Protein AF-C9SED1-F1 (afdb_monomer)

Organism: Verticillium alfalfae (strain VaMs.102 / ATCC MYA-4576 / FGSC 10136) (NCBI:txid526221)

Sequence (248 aa):
MTDHHIEDFPTRAVQKLTAMLTLPPQHGLVRPTAGWQASQSEAVANLPQSCRRPPIEDANPIKLLKRGLMRMSEKHSLPLVPDAAVLCQAHKELHPWRMRSLFLLLASECGIRSDRIRRHQGFDGIPPAQDVQDFVYRMTSIAGLWIAPADFEARFGFQPDVLRPLRSGCEACMLAVVGARAQLLVDLRANMLARSKRGHEPAFLRFVDAWIEWVRRRCERRLCRKASGLSDQLRADPAPKMGPPSPP

Secondary structure (DSSP, 8-state):
-----GGG--HHHHHHHHHHS---GGG-SSS--HHHHHHHHHHHHTS-GGGBPPPSSS--HHHHHHHHHHHHHTTS--TTSPPPPP--TTTTTB-HHHHHHHHHHHHHHHTTTTHHHHT---BTTBPPPHHHHHHHHHHHHGGGGTS-HHHHHHHHSS--SS----TT--HHHHHHHHHT-HHHHHHHHHHHHTT-BTTB--TTHHHHHHHHHHHHHHHHHHHHHHHHHHHHHHHHSPPP--PPPPP-

Solvent-accessible surface area (backbone atoms only — not comparable to full-atom values): 14220 Å² total; per-residue (Å²): 135,81,91,68,57,78,75,73,57,52,67,71,47,46,45,54,49,34,58,62,30,44,42,55,72,93,41,41,77,48,62,64,37,68,70,57,41,52,54,42,34,57,50,56,72,73,48,53,68,90,55,29,52,80,72,74,85,73,80,45,69,68,60,52,51,51,53,50,52,45,62,46,20,61,77,39,89,47,90,99,50,76,58,30,32,50,55,38,87,43,47,55,60,41,26,36,55,56,48,29,53,54,43,50,48,52,52,39,49,44,40,73,68,39,42,69,65,63,69,53,73,48,58,97,91,41,66,58,57,66,70,57,52,52,45,45,52,55,42,47,26,58,52,23,37,78,36,56,69,70,63,38,26,75,73,68,76,50,76,55,92,81,41,48,48,33,78,70,59,20,43,62,56,51,48,6,44,50,47,47,34,68,67,60,41,50,49,53,48,50,62,47,59,78,66,46,49,95,95,47,76,63,74,60,51,66,50,45,53,36,21,51,54,43,52,50,56,51,50,52,54,52,51,52,52,52,52,51,54,50,53,52,49,64,70,70,53,75,76,81,78,79,70,79,81,81,79,134

Nearest PDB structures (foldseek):
  5bs2-assembly1_A  TM=2.972E-01  e=1.456E+00  Chlamydomonas reinhardtii
  7zc2-assembly1_A  TM=1.318E-01  e=7.928E+00  Escherichia coli

Structure (mmCIF, N/CA/C/O backbone):
data_AF-C9SED1-F1
#
_entry.id   AF-C9SED1-F1
#
loop_
_atom_site.group_PDB
_atom_site.id
_atom_site.type_symbol
_atom_site.label_atom_id
_atom_site.label_alt_id
_atom_site.label_comp_id
_atom_site.label_asym_id
_atom_site.label_entity_id
_atom_site.label_seq_id
_atom_site.pdbx_PDB_ins_code
_atom_site.Cartn_x
_atom_site.Cartn_y
_atom_site.Cartn_z
_atom_site.occupancy
_atom_site.B_iso_or_equiv
_atom_site.auth_seq_id
_atom_site.auth_comp_id
_atom_site.auth_asym_id
_atom_site.auth_atom_id
_atom_site.pdbx_PDB_model_num
ATOM 1 N N . MET A 1 1 ? -23.947 14.811 -5.842 1.00 32.72 1 MET A N 1
ATOM 2 C CA . MET A 1 1 ? -22.755 13.940 -5.971 1.00 32.72 1 MET A CA 1
ATOM 3 C C . MET A 1 1 ? -21.886 14.216 -4.756 1.00 32.72 1 MET A C 1
ATOM 5 O O . MET A 1 1 ? -21.534 15.367 -4.569 1.00 32.72 1 MET A O 1
ATOM 9 N N . THR A 1 2 ? -21.699 13.263 -3.835 1.00 40.69 2 THR A N 1
ATOM 10 C CA . THR A 1 2 ? -21.014 13.557 -2.556 1.00 40.69 2 THR A CA 1
ATOM 11 C C . THR A 1 2 ? -19.528 13.230 -2.647 1.00 40.69 2 THR A C 1
ATOM 13 O O . THR A 1 2 ? -19.184 12.091 -2.958 1.00 40.69 2 THR A O 1
ATOM 16 N N . ASP A 1 3 ? -18.695 14.235 -2.359 1.00 44.69 3 ASP A N 1
ATOM 17 C CA . ASP A 1 3 ? -17.229 14.203 -2.311 1.00 44.69 3 ASP A CA 1
ATOM 18 C C . ASP A 1 3 ? -16.693 12.981 -1.564 1.00 44.69 3 ASP A C 1
ATOM 20 O O . ASP A 1 3 ? -16.746 12.854 -0.332 1.00 44.69 3 ASP A O 1
ATOM 24 N N . HIS A 1 4 ? -16.165 12.054 -2.349 1.00 57.72 4 HIS A N 1
ATOM 25 C CA . HIS A 1 4 ? -15.401 10.903 -1.890 1.00 57.72 4 HIS A CA 1
ATOM 26 C C . HIS A 1 4 ? -14.082 10.792 -2.619 1.00 57.72 4 HIS A C 1
ATOM 28 O O . HIS A 1 4 ? -13.509 9.700 -2.701 1.00 57.72 4 HIS A O 1
ATOM 34 N N . HIS A 1 5 ? -13.596 11.915 -3.137 1.00 70.06 5 HIS A N 1
ATOM 35 C CA . HIS A 1 5 ? -12.308 11.924 -3.771 1.00 70.06 5 HIS A CA 1
ATOM 36 C C . HIS A 1 5 ? -11.290 11.585 -2.696 1.00 70.06 5 HIS A C 1
ATOM 38 O O . HIS A 1 5 ? -11.231 12.155 -1.604 1.00 70.06 5 HIS A O 1
ATOM 44 N N . ILE A 1 6 ? -10.488 10.570 -2.996 1.00 78.00 6 ILE A N 1
ATOM 45 C CA . ILE A 1 6 ? -9.352 10.220 -2.155 1.00 78.00 6 ILE A CA 1
ATOM 46 C C . ILE A 1 6 ? -8.376 11.399 -2.027 1.00 78.00 6 ILE A C 1
ATOM 48 O O . ILE A 1 6 ? -7.547 11.444 -1.120 1.00 78.00 6 ILE A O 1
ATOM 52 N N . GLU A 1 7 ? -8.538 12.379 -2.914 1.00 79.25 7 GLU A N 1
ATOM 53 C CA . GLU A 1 7 ? -7.833 13.638 -2.936 1.00 79.25 7 GLU A CA 1
ATOM 54 C C . GLU A 1 7 ? -8.183 14.577 -1.780 1.00 79.25 7 GLU A C 1
ATOM 56 O O . GLU A 1 7 ? -7.321 15.347 -1.356 1.00 79.25 7 GLU A O 1
ATOM 61 N N . ASP A 1 8 ? -9.358 14.418 -1.175 1.00 81.81 8 ASP A N 1
ATOM 62 C CA . ASP A 1 8 ? -9.822 15.250 -0.059 1.00 81.81 8 ASP A CA 1
ATOM 63 C C . ASP A 1 8 ? -9.410 14.684 1.305 1.00 81.81 8 ASP A C 1
ATOM 65 O O . ASP A 1 8 ? -9.862 15.139 2.359 1.00 81.81 8 ASP A O 1
ATOM 69 N N . PHE A 1 9 ? -8.586 13.630 1.332 1.00 86.62 9 PHE A N 1
ATOM 70 C CA . PHE A 1 9 ? -8.085 13.092 2.591 1.00 86.62 9 PHE A CA 1
ATOM 71 C C . PHE A 1 9 ? -7.172 14.108 3.286 1.00 86.62 9 PHE A C 1
ATOM 73 O O . PHE A 1 9 ? -6.120 14.448 2.737 1.00 86.62 9 PHE A O 1
ATOM 80 N N . PRO A 1 10 ? -7.484 14.511 4.536 1.00 91.25 10 PRO A N 1
ATOM 81 C CA . PRO A 1 10 ? -6.583 15.355 5.307 1.00 91.25 10 PRO A CA 1
ATOM 82 C C . PRO A 1 10 ? -5.226 14.672 5.486 1.00 91.25 10 PRO A C 1
ATOM 84 O O . PRO A 1 10 ? -5.173 13.475 5.781 1.00 91.25 10 PRO A O 1
ATOM 87 N N . THR A 1 11 ? -4.128 15.425 5.416 1.00 92.50 11 THR A N 1
ATOM 88 C CA . THR A 1 11 ? -2.758 14.891 5.549 1.00 92.50 11 THR A CA 1
ATOM 89 C C . THR A 1 11 ? -2.580 14.026 6.799 1.00 92.50 11 THR A C 1
ATOM 91 O O . THR A 1 11 ? -2.032 12.926 6.737 1.00 92.50 11 THR A O 1
ATOM 94 N N . ARG A 1 12 ? -3.130 14.462 7.941 1.00 93.50 12 ARG A N 1
ATOM 95 C CA . ARG A 1 12 ? -3.098 13.695 9.200 1.00 93.50 12 ARG A CA 1
ATOM 96 C C . ARG A 1 12 ? -3.837 12.355 9.098 1.00 93.50 12 ARG A C 1
ATOM 98 O O . ARG A 1 12 ? -3.441 11.382 9.737 1.00 93.50 12 ARG A O 1
ATOM 105 N N . ALA A 1 13 ? -4.918 12.304 8.321 1.00 94.12 13 ALA A N 1
ATOM 106 C CA . ALA A 1 13 ? -5.676 11.083 8.079 1.00 94.12 13 ALA A CA 1
ATOM 107 C C . ALA A 1 13 ? -4.894 10.113 7.190 1.00 94.12 13 ALA A C 1
ATOM 109 O O . ALA A 1 13 ? -4.831 8.936 7.533 1.00 94.12 13 ALA A O 1
ATOM 110 N N . VAL A 1 14 ? -4.230 10.612 6.138 1.00 95.94 14 VAL A N 1
ATOM 111 C CA . VAL A 1 14 ? -3.311 9.817 5.304 1.00 95.94 14 VAL A CA 1
ATOM 112 C C . VAL A 1 14 ? -2.233 9.177 6.174 1.00 95.94 14 VAL A C 1
ATOM 114 O O . VAL A 1 14 ? -2.124 7.959 6.192 1.00 95.94 14 VAL A O 1
ATOM 117 N N . GLN A 1 15 ? -1.512 9.972 6.969 1.00 95.50 15 GLN A N 1
ATOM 118 C CA . GLN A 1 15 ? -0.420 9.490 7.826 1.00 95.50 15 GLN A CA 1
ATOM 119 C C . GLN A 1 15 ? -0.865 8.417 8.829 1.00 95.50 15 GLN A C 1
ATOM 121 O O . GLN A 1 15 ? -0.191 7.404 9.003 1.00 95.50 15 GLN A O 1
ATOM 126 N N . LYS A 1 16 ? -1.999 8.628 9.512 1.00 96.12 16 LYS A N 1
ATOM 127 C CA . LYS A 1 16 ? -2.526 7.646 10.473 1.00 96.12 16 LYS A CA 1
ATOM 128 C C . LYS A 1 16 ? -3.015 6.374 9.780 1.00 96.12 16 LYS A C 1
ATOM 130 O O . LYS A 1 16 ? -2.786 5.280 10.291 1.00 96.12 16 LYS A O 1
ATOM 135 N N . LEU A 1 17 ? -3.684 6.517 8.636 1.00 96.75 17 LEU A N 1
ATOM 136 C CA . LEU A 1 17 ? -4.193 5.390 7.865 1.00 96.75 17 LEU A CA 1
ATOM 137 C C . LEU A 1 17 ? -3.045 4.533 7.322 1.00 96.75 17 LEU A C 1
ATOM 139 O O . LEU A 1 17 ? -3.072 3.323 7.508 1.00 96.75 17 LEU A O 1
ATOM 143 N N . THR A 1 18 ? -2.025 5.135 6.709 1.00 96.50 18 THR A N 1
ATOM 144 C CA . THR A 1 18 ? -0.879 4.396 6.152 1.00 96.50 18 THR A CA 1
ATOM 145 C C . THR A 1 18 ? -0.039 3.739 7.241 1.00 96.50 18 THR A C 1
ATOM 147 O O . THR A 1 18 ? 0.368 2.592 7.081 1.00 96.50 18 THR A O 1
ATOM 150 N N . ALA A 1 19 ? 0.148 4.390 8.394 1.00 95.12 19 ALA A N 1
ATOM 151 C CA . ALA A 1 19 ? 0.802 3.764 9.543 1.00 95.12 19 ALA A CA 1
ATOM 152 C C . ALA A 1 19 ? 0.061 2.501 10.025 1.00 95.12 19 ALA A C 1
ATOM 154 O O . ALA A 1 19 ? 0.694 1.479 10.310 1.00 95.12 19 ALA A O 1
ATOM 155 N N . MET A 1 20 ? -1.276 2.562 10.087 1.00 96.44 20 MET A N 1
ATOM 156 C CA . MET A 1 20 ? -2.131 1.433 10.471 1.00 96.44 20 MET A CA 1
ATOM 157 C C . MET A 1 20 ? -2.112 0.323 9.414 1.00 96.44 20 MET A C 1
ATOM 159 O O . MET A 1 20 ? -1.947 -0.844 9.770 1.00 96.44 20 MET A O 1
ATOM 163 N N . LEU A 1 21 ? -2.198 0.683 8.128 1.00 96.81 21 LEU A N 1
ATOM 164 C CA . LEU A 1 21 ? -2.122 -0.226 6.983 1.00 96.81 21 LEU A CA 1
ATOM 165 C C . LEU A 1 21 ? -0.680 -0.698 6.748 1.00 96.81 21 LEU A C 1
ATOM 167 O O . LEU A 1 21 ? -0.082 -0.446 5.704 1.00 96.81 21 LEU A O 1
ATOM 171 N N . THR A 1 22 ? -0.118 -1.403 7.726 1.00 95.06 22 THR A N 1
ATOM 172 C CA . THR A 1 22 ? 1.146 -2.125 7.595 1.00 95.06 22 THR A CA 1
ATOM 173 C C . THR A 1 22 ? 1.007 -3.529 8.176 1.00 95.06 22 THR A C 1
ATOM 175 O O . THR A 1 22 ? 0.735 -3.716 9.364 1.00 95.06 22 THR A O 1
ATOM 178 N N . LEU A 1 23 ? 1.211 -4.538 7.327 1.00 93.94 23 LEU A N 1
ATOM 179 C CA . LEU A 1 23 ? 1.255 -5.953 7.691 1.00 93.94 23 LEU A CA 1
ATOM 180 C C . LEU A 1 23 ? 2.683 -6.490 7.509 1.00 93.94 23 LEU A C 1
ATOM 182 O O . LEU A 1 23 ? 3.048 -6.945 6.420 1.00 93.94 23 LEU A O 1
ATOM 186 N N . PRO A 1 24 ? 3.515 -6.437 8.562 1.00 89.81 24 PRO A N 1
ATOM 187 C CA . PRO A 1 24 ? 4.838 -7.040 8.528 1.00 89.81 24 PRO A CA 1
ATOM 188 C C . PRO A 1 24 ? 4.782 -8.551 8.216 1.00 89.81 24 PRO A C 1
ATOM 190 O O . PRO A 1 24 ? 3.887 -9.231 8.730 1.00 89.81 24 PRO A O 1
ATOM 193 N N . PRO A 1 25 ? 5.737 -9.108 7.442 1.00 86.56 25 PRO A N 1
ATOM 194 C CA . PRO A 1 25 ? 5.688 -10.503 6.990 1.00 86.56 25 PRO A CA 1
ATOM 195 C C . PRO A 1 25 ? 5.575 -11.550 8.103 1.00 86.56 25 PRO A C 1
ATOM 197 O O . PRO A 1 25 ? 4.944 -12.584 7.893 1.00 86.56 25 PRO A O 1
ATOM 200 N N . GLN A 1 26 ? 6.105 -11.272 9.302 1.00 87.94 26 GLN A N 1
ATOM 201 C CA . GLN A 1 26 ? 6.029 -12.194 10.442 1.00 87.94 26 GLN A CA 1
ATOM 202 C C . GLN A 1 26 ? 4.598 -12.478 10.926 1.00 87.94 26 GLN A C 1
ATOM 204 O O . GLN A 1 26 ? 4.381 -13.421 11.678 1.00 87.94 26 GLN A O 1
ATOM 209 N N . HIS A 1 27 ? 3.616 -11.671 10.513 1.00 89.94 27 HIS A N 1
ATOM 210 C CA . HIS A 1 27 ? 2.212 -11.877 10.861 1.00 89.94 27 HIS A CA 1
ATOM 211 C C . HIS A 1 27 ? 1.453 -12.735 9.841 1.00 89.94 27 HIS A C 1
ATOM 213 O O . HIS A 1 27 ? 0.246 -12.887 9.985 1.00 89.94 27 HIS A O 1
ATOM 219 N N . GLY A 1 28 ? 2.131 -13.315 8.846 1.00 87.19 28 GLY A N 1
ATOM 220 C CA . GLY A 1 28 ? 1.513 -14.166 7.831 1.00 87.19 28 GLY A CA 1
ATOM 221 C C . GLY A 1 28 ? 0.818 -13.362 6.730 1.00 87.19 28 GLY A C 1
ATOM 222 O O . GLY A 1 28 ? 0.046 -12.443 6.987 1.00 87.19 28 GLY A O 1
ATOM 223 N N . LEU A 1 29 ? 1.097 -13.716 5.473 1.00 84.19 29 LEU A N 1
ATOM 224 C CA . LEU A 1 29 ? 0.666 -12.936 4.306 1.00 84.19 29 LEU A CA 1
ATOM 225 C C . LEU A 1 29 ? -0.692 -13.359 3.751 1.00 84.19 29 LEU A C 1
ATOM 227 O O . LEU A 1 29 ? -1.490 -12.512 3.379 1.00 84.19 29 LEU A O 1
ATOM 231 N N . VAL A 1 30 ? -0.960 -14.665 3.716 1.00 87.31 30 VAL A N 1
ATOM 232 C CA . VAL A 1 30 ? -2.218 -15.229 3.193 1.00 87.31 30 VAL A CA 1
ATOM 233 C C . VAL A 1 30 ? -3.324 -15.202 4.249 1.00 87.31 30 VAL A C 1
ATOM 235 O O . VAL A 1 30 ? -4.504 -15.020 3.939 1.00 87.31 30 VAL A O 1
ATOM 238 N N . ARG A 1 31 ? -2.936 -15.394 5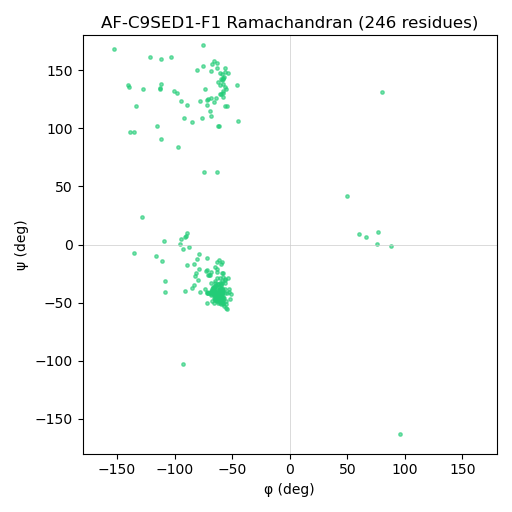.514 1.00 90.25 31 ARG A N 1
ATOM 239 C CA . ARG A 1 31 ? -3.817 -15.376 6.680 1.00 90.25 31 ARG A CA 1
ATOM 240 C C . ARG A 1 31 ? -3.114 -14.624 7.814 1.00 90.25 31 ARG A C 1
ATOM 242 O O . ARG A 1 31 ? -2.308 -15.237 8.512 1.00 90.25 31 ARG A O 1
ATOM 249 N N . PRO A 1 32 ? -3.404 -13.324 7.991 1.00 92.69 32 PRO A N 1
ATOM 250 C CA . PRO A 1 32 ? -2.827 -12.547 9.078 1.00 92.69 32 PRO A CA 1
ATOM 251 C C . PRO A 1 32 ? -3.133 -13.163 10.451 1.00 92.69 32 PRO A C 1
ATOM 253 O O . PRO A 1 32 ? -4.235 -13.685 10.652 1.00 92.69 32 PRO A O 1
ATOM 256 N N . THR A 1 33 ? -2.205 -13.094 11.409 1.00 94.38 33 THR A N 1
ATOM 257 C CA . THR A 1 33 ? -2.420 -13.659 12.753 1.00 94.38 33 THR A CA 1
ATOM 258 C C . THR A 1 33 ? -3.570 -12.975 13.493 1.00 94.38 33 THR A C 1
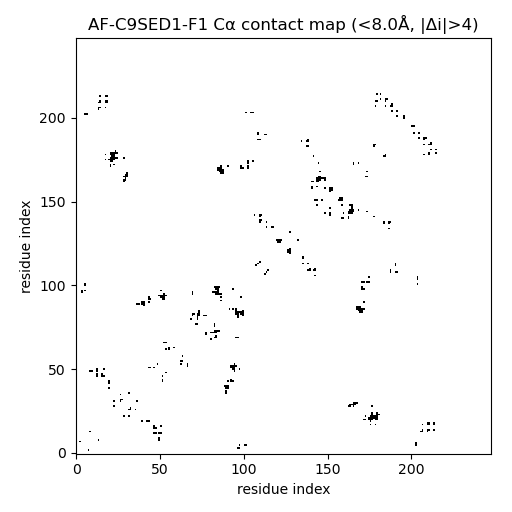ATOM 260 O O . THR A 1 33 ? -3.847 -11.791 13.292 1.00 94.38 33 THR A O 1
ATOM 263 N N . ALA A 1 34 ? -4.219 -13.709 14.402 1.00 93.19 34 ALA A N 1
ATOM 264 C CA . ALA A 1 34 ? -5.297 -13.168 15.231 1.00 93.19 34 ALA A CA 1
ATOM 265 C C . ALA A 1 34 ? -4.836 -11.955 16.061 1.00 93.19 34 ALA A C 1
ATOM 267 O O . ALA A 1 34 ? -5.537 -10.950 16.112 1.00 93.19 34 ALA A O 1
ATOM 268 N N . GLY A 1 35 ? -3.622 -12.006 16.627 1.00 94.50 35 GLY A N 1
ATOM 269 C CA . GLY A 1 35 ? -3.052 -10.887 17.384 1.00 94.50 35 GLY A CA 1
ATOM 270 C C . GLY A 1 35 ? -2.870 -9.621 16.541 1.00 94.50 35 GLY A C 1
ATOM 271 O O . GLY A 1 35 ? -3.216 -8.529 16.987 1.00 94.50 35 GLY A O 1
ATOM 272 N N . TRP A 1 36 ? -2.411 -9.753 15.289 1.00 95.19 36 TRP A N 1
ATOM 273 C CA . TRP A 1 36 ? -2.342 -8.601 14.387 1.00 95.19 36 TRP A CA 1
ATOM 274 C C . TRP A 1 36 ? -3.742 -8.064 14.066 1.00 95.19 36 TRP A C 1
ATOM 276 O O . TRP A 1 36 ? -3.971 -6.864 14.197 1.00 95.19 36 TRP A O 1
ATOM 286 N N . GLN A 1 37 ? -4.704 -8.931 13.734 1.00 94.19 37 GLN A N 1
ATOM 287 C CA . GLN A 1 37 ? -6.088 -8.525 13.449 1.00 94.19 37 GLN A CA 1
ATOM 288 C C . GLN A 1 37 ? -6.755 -7.798 14.632 1.00 94.19 37 GLN A C 1
ATOM 290 O O . GLN A 1 37 ? -7.464 -6.809 14.429 1.00 94.19 37 GLN A O 1
ATOM 295 N N . ALA A 1 38 ? -6.499 -8.236 15.867 1.00 94.69 38 ALA A N 1
ATOM 296 C CA . ALA A 1 38 ? -6.973 -7.555 17.070 1.00 94.69 38 ALA A CA 1
ATOM 297 C C . ALA A 1 38 ? -6.384 -6.138 17.173 1.00 94.69 38 ALA A C 1
ATOM 299 O O . ALA A 1 38 ? -7.138 -5.169 17.263 1.00 94.69 38 ALA A O 1
ATOM 300 N N . SER A 1 39 ? -5.059 -5.998 17.028 1.00 94.81 39 SER A N 1
ATOM 301 C CA . SER A 1 39 ? -4.404 -4.679 17.040 1.00 94.81 39 SER A CA 1
ATOM 302 C C . SER A 1 39 ? -4.892 -3.750 15.921 1.00 94.81 39 SER A C 1
ATOM 304 O O . SER A 1 39 ? -4.993 -2.541 16.109 1.00 94.81 39 SER A O 1
ATOM 306 N N . GLN A 1 40 ? -5.242 -4.302 14.755 1.00 95.56 40 GLN A N 1
ATOM 307 C CA . GLN A 1 40 ? -5.808 -3.537 13.645 1.00 95.56 40 GLN A CA 1
ATOM 308 C C . GLN A 1 40 ? -7.207 -3.021 13.980 1.00 95.56 40 GLN A C 1
ATOM 310 O O . GLN A 1 40 ? -7.501 -1.864 13.702 1.00 95.56 40 GLN A O 1
ATOM 315 N N . SER A 1 41 ? -8.040 -3.843 14.622 1.00 95.00 41 SER A N 1
ATOM 316 C CA . SER A 1 41 ? -9.389 -3.443 15.045 1.00 95.00 41 SER A CA 1
ATOM 317 C C . SER A 1 41 ? -9.336 -2.254 16.009 1.00 95.00 41 SER A C 1
ATOM 319 O O . SER A 1 41 ? -10.048 -1.264 15.833 1.00 95.00 41 SER A O 1
ATOM 321 N N . GLU A 1 42 ? -8.431 -2.315 16.988 1.00 95.06 42 GLU A N 1
ATOM 322 C CA . GLU A 1 42 ? -8.183 -1.226 17.936 1.00 95.06 42 GLU A CA 1
ATOM 323 C C . GLU A 1 42 ? -7.616 0.022 17.240 1.00 95.06 42 GLU A C 1
ATOM 325 O O . GLU A 1 42 ? -8.057 1.148 17.486 1.00 95.06 42 GLU A O 1
ATOM 330 N N . ALA A 1 43 ? -6.672 -0.155 16.314 1.00 95.19 43 ALA A N 1
ATOM 331 C CA . ALA A 1 43 ? -6.105 0.955 15.558 1.00 95.19 43 ALA A CA 1
ATOM 332 C C . ALA A 1 43 ? -7.163 1.660 14.694 1.00 95.19 43 ALA A C 1
ATOM 334 O O . ALA A 1 43 ? -7.179 2.891 14.645 1.00 95.19 43 ALA A O 1
ATOM 335 N N . VAL A 1 44 ? -8.075 0.908 14.062 1.00 96.00 44 VAL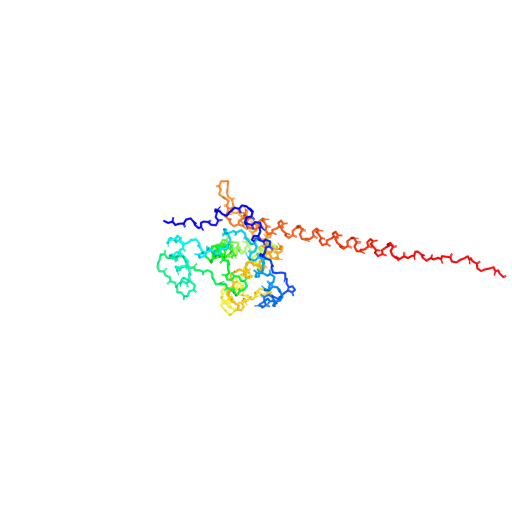 A N 1
ATOM 336 C CA . VAL A 1 44 ? -9.198 1.455 13.281 1.00 96.00 44 VAL A CA 1
ATOM 337 C C . VAL A 1 44 ? -10.109 2.308 14.159 1.00 96.00 44 VAL A C 1
ATOM 339 O O . VAL A 1 44 ? -10.498 3.399 13.737 1.00 96.00 44 VAL A O 1
ATOM 342 N N . ALA A 1 45 ? 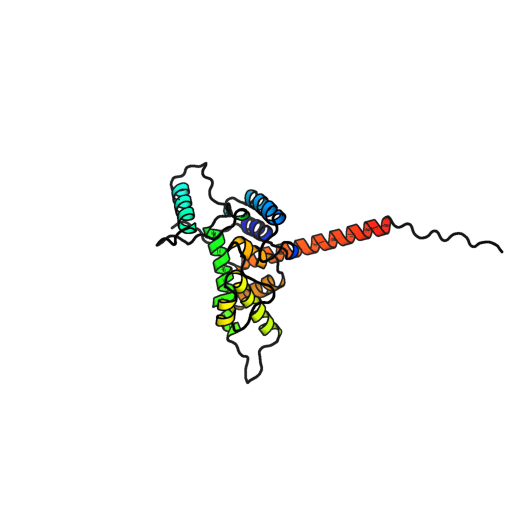-10.397 1.874 15.389 1.00 91.88 45 ALA A N 1
ATOM 343 C CA . ALA A 1 45 ? -11.197 2.653 16.333 1.00 91.88 45 ALA A CA 1
ATOM 344 C C . ALA A 1 45 ? -10.558 4.016 16.663 1.00 91.88 45 ALA A C 1
ATOM 346 O O . ALA A 1 45 ? -11.277 4.985 16.880 1.00 91.88 45 ALA A O 1
ATOM 347 N N . ASN A 1 46 ? -9.230 4.131 16.602 1.00 93.31 46 ASN A N 1
ATOM 348 C CA . ASN A 1 46 ? -8.480 5.356 16.903 1.00 93.31 46 ASN A CA 1
ATOM 349 C C . ASN A 1 46 ? -8.158 6.233 15.670 1.00 93.31 46 ASN A C 1
ATOM 351 O O . ASN A 1 46 ? -7.442 7.246 15.770 1.00 93.31 46 ASN A O 1
ATOM 355 N N . LEU A 1 47 ? -8.661 5.865 14.486 1.00 94.75 47 LEU A N 1
ATOM 356 C CA . LEU A 1 47 ? -8.474 6.653 13.268 1.00 94.75 47 LEU A CA 1
ATOM 357 C C . LEU A 1 47 ? -9.364 7.907 13.236 1.00 94.75 47 LEU A C 1
ATOM 359 O O . LEU A 1 47 ? -10.448 7.925 13.820 1.00 94.75 47 LEU A O 1
ATOM 363 N N . PRO A 1 48 ? -8.949 8.961 12.503 1.00 93.62 48 PRO A N 1
ATOM 364 C CA . PRO A 1 48 ? -9.811 10.107 12.234 1.00 93.62 48 PRO A CA 1
ATOM 365 C C . PRO A 1 48 ? -11.122 9.679 11.573 1.00 93.62 48 PRO A C 1
ATOM 367 O O . PRO A 1 48 ? -11.150 8.739 10.777 1.00 93.62 48 PRO A O 1
ATOM 370 N N . GLN A 1 49 ? -12.200 10.417 11.842 1.00 90.31 49 GLN A N 1
ATOM 371 C CA . GLN A 1 49 ? -13.534 10.086 11.336 1.00 90.31 49 GLN A CA 1
ATOM 372 C C . GLN A 1 49 ? -13.606 10.005 9.803 1.00 90.31 49 GLN A C 1
ATOM 374 O O . GLN A 1 49 ? -14.390 9.229 9.272 1.00 90.31 49 GLN A O 1
ATOM 379 N N . SER A 1 50 ? -12.751 10.739 9.088 1.00 89.50 50 SER A N 1
ATOM 380 C CA . SER A 1 50 ? -12.633 10.668 7.629 1.00 89.50 50 SER A CA 1
ATOM 381 C C . SER A 1 50 ? -12.177 9.292 7.112 1.00 89.50 50 SER A C 1
ATOM 383 O O . SER A 1 50 ? -12.482 8.932 5.978 1.00 89.50 50 SER A O 1
ATOM 385 N N . CYS A 1 51 ? -11.489 8.485 7.922 1.00 91.56 51 CYS A N 1
ATOM 386 C CA . CYS A 1 51 ? -11.095 7.118 7.563 1.00 91.56 51 CYS A CA 1
ATOM 387 C C . CYS A 1 51 ? -12.154 6.068 7.931 1.00 91.56 51 CYS A C 1
ATOM 389 O O . CYS A 1 51 ? -12.096 4.942 7.432 1.00 91.56 51 CYS A O 1
ATOM 391 N N . ARG A 1 52 ? -13.091 6.410 8.821 1.00 92.19 52 ARG A N 1
ATOM 392 C CA . ARG A 1 52 ? -14.052 5.479 9.425 1.00 92.19 52 ARG A CA 1
ATOM 393 C C . ARG A 1 52 ? -15.435 5.622 8.800 1.00 92.19 52 ARG A C 1
ATOM 395 O O . ARG A 1 52 ? -15.763 6.635 8.178 1.00 92.19 52 ARG A O 1
ATOM 402 N N . ARG A 1 53 ? -16.274 4.605 8.983 1.00 87.75 53 ARG A N 1
ATOM 403 C CA . ARG A 1 53 ? -17.695 4.691 8.622 1.00 87.75 53 ARG A CA 1
ATOM 404 C C . ARG A 1 53 ? -18.375 5.827 9.395 1.00 87.75 53 ARG A C 1
ATOM 406 O O . ARG A 1 53 ? -18.055 6.026 10.568 1.00 87.75 53 ARG A O 1
ATOM 413 N N . PRO A 1 54 ? -19.316 6.565 8.777 1.00 80.88 54 PRO A N 1
ATOM 414 C CA . PRO A 1 54 ? -20.100 7.572 9.486 1.00 80.88 54 PRO A CA 1
ATOM 415 C C . PRO A 1 54 ? -20.830 6.948 10.691 1.00 80.88 54 PRO A C 1
ATOM 417 O O . PRO A 1 54 ? -21.408 5.865 10.519 1.00 80.88 54 PRO A O 1
ATOM 420 N N . PRO A 1 55 ? -20.830 7.588 11.878 1.00 73.69 55 PRO A N 1
ATOM 421 C CA . PRO A 1 55 ? -21.569 7.096 13.039 1.00 73.69 55 PRO A CA 1
ATOM 422 C C . PRO A 1 55 ? -23.075 7.091 12.753 1.00 73.69 55 PRO A C 1
ATOM 424 O O . PRO A 1 55 ? -23.544 7.831 11.887 1.00 73.69 55 PRO A O 1
ATOM 427 N N . ILE A 1 56 ? -23.824 6.255 13.474 1.00 63.81 56 ILE A N 1
ATOM 428 C CA . ILE A 1 56 ? -25.296 6.215 13.389 1.00 63.81 56 ILE A CA 1
ATOM 429 C C . ILE A 1 56 ? -25.924 7.315 14.265 1.00 63.81 56 ILE A C 1
ATOM 431 O O . ILE A 1 56 ? -27.010 7.787 13.955 1.00 63.81 56 ILE A O 1
ATOM 435 N N . GLU A 1 57 ? -25.227 7.733 15.324 1.00 56.94 57 GLU A N 1
ATOM 436 C CA . GLU A 1 57 ? -25.793 8.479 16.457 1.00 56.94 57 GLU A CA 1
ATOM 437 C C . GLU A 1 57 ? -26.219 9.920 16.122 1.00 56.94 57 GLU A C 1
ATOM 439 O O . GLU A 1 57 ? -27.186 10.409 16.694 1.00 56.94 57 GLU A O 1
ATOM 444 N N . ASP A 1 58 ? -25.619 10.553 15.108 1.00 51.69 58 ASP A N 1
ATOM 445 C CA . ASP A 1 58 ? -26.085 11.843 14.584 1.00 51.69 58 ASP A CA 1
ATOM 446 C C . ASP A 1 58 ? -26.962 11.611 13.346 1.00 51.69 58 ASP A C 1
ATOM 448 O O . ASP A 1 58 ? -26.465 11.655 12.210 1.00 51.69 58 ASP A O 1
ATOM 452 N N . ALA A 1 59 ? -28.247 11.322 13.574 1.00 54.53 59 ALA A N 1
ATOM 453 C CA . ALA A 1 59 ? -29.264 10.918 12.596 1.00 54.53 59 ALA A CA 1
ATOM 454 C C . ALA A 1 59 ? -29.584 11.985 11.524 1.00 54.53 59 ALA A C 1
ATOM 456 O O . ALA A 1 59 ? -30.706 12.460 11.380 1.00 54.53 59 ALA A O 1
ATOM 457 N N . ASN A 1 60 ? -28.595 12.348 10.712 1.00 72.19 60 ASN A N 1
ATOM 458 C CA . ASN A 1 60 ? -28.816 13.053 9.462 1.00 72.19 60 ASN A CA 1
ATOM 459 C C . ASN A 1 60 ? -29.294 12.025 8.413 1.00 72.19 60 ASN A C 1
ATOM 461 O O . ASN A 1 60 ? -28.564 11.060 8.143 1.00 72.19 60 ASN A O 1
ATOM 465 N N . PRO A 1 61 ? -30.465 12.220 7.779 1.00 71.69 61 PRO A N 1
ATOM 466 C CA . PRO A 1 61 ? -31.029 11.276 6.810 1.00 71.69 61 PRO A CA 1
ATOM 467 C C . PRO A 1 61 ? -30.079 10.982 5.640 1.00 71.69 61 PRO A C 1
ATOM 469 O O . PRO A 1 61 ? -30.030 9.855 5.150 1.00 71.69 61 PRO A O 1
ATOM 472 N N . ILE A 1 62 ? -29.233 11.944 5.255 1.00 73.25 62 ILE A N 1
ATOM 473 C CA . ILE A 1 62 ? -28.208 11.760 4.220 1.00 73.25 62 ILE A CA 1
ATOM 474 C C . ILE A 1 62 ? -27.139 10.759 4.682 1.00 73.25 62 ILE A C 1
ATOM 476 O O . ILE A 1 62 ? -26.714 9.904 3.904 1.00 73.25 62 ILE A O 1
ATOM 480 N N . LYS A 1 63 ? -26.701 10.824 5.949 1.00 70.25 63 LYS A N 1
ATOM 481 C CA . LYS A 1 63 ? -25.705 9.887 6.505 1.00 70.25 63 LYS A CA 1
ATOM 482 C C . LYS A 1 63 ? -26.272 8.467 6.604 1.00 70.25 63 LYS A C 1
ATOM 484 O O . LYS A 1 63 ? -25.555 7.512 6.304 1.00 70.25 63 LYS A O 1
ATOM 489 N N . LEU A 1 64 ? -27.547 8.333 6.976 1.00 72.69 64 LEU A N 1
ATOM 490 C CA . LEU A 1 64 ? -28.242 7.044 7.058 1.00 72.69 64 LEU A CA 1
ATOM 491 C C . LEU A 1 64 ? -28.430 6.412 5.678 1.00 72.69 64 LEU A C 1
ATOM 493 O O . LEU A 1 64 ? -28.039 5.260 5.488 1.00 72.69 64 LEU A O 1
ATOM 497 N N . LEU A 1 65 ? -28.927 7.182 4.703 1.00 76.75 65 LEU A N 1
ATOM 498 C CA . LEU A 1 65 ? -29.059 6.739 3.313 1.00 76.75 65 LEU A CA 1
ATOM 499 C C . LEU A 1 65 ? -27.713 6.255 2.771 1.00 76.75 65 LEU A C 1
ATOM 501 O O . LEU A 1 65 ? -27.595 5.149 2.253 1.00 76.75 65 LEU A O 1
ATOM 505 N N . LYS A 1 66 ? -26.667 7.054 2.967 1.00 72.50 66 LYS A N 1
ATOM 506 C CA . LYS A 1 66 ? -25.305 6.744 2.534 1.00 72.50 66 LYS A CA 1
ATOM 507 C C . LYS A 1 66 ? -24.759 5.461 3.155 1.00 72.50 66 LYS A C 1
ATOM 509 O O . LYS A 1 66 ? -24.169 4.644 2.455 1.00 72.50 66 LYS A O 1
ATOM 514 N N . ARG A 1 67 ? -24.979 5.254 4.456 1.00 73.00 67 ARG A N 1
ATOM 515 C CA . ARG A 1 67 ? -24.597 4.015 5.148 1.00 73.00 67 ARG A CA 1
ATOM 516 C C . ARG A 1 67 ? -25.401 2.814 4.638 1.00 73.00 67 ARG A C 1
ATOM 518 O O . ARG A 1 67 ? -24.836 1.729 4.515 1.00 73.00 67 ARG A O 1
ATOM 525 N N . GLY A 1 68 ? -26.681 3.007 4.320 1.00 74.06 68 GLY A N 1
ATOM 526 C CA . GLY A 1 68 ? -27.525 2.006 3.665 1.00 74.06 68 GLY A CA 1
ATOM 527 C C . GLY A 1 68 ? -26.969 1.596 2.301 1.00 74.06 68 GLY A C 1
ATOM 528 O O . GLY A 1 68 ? -26.724 0.412 2.078 1.00 74.06 68 GLY A O 1
ATOM 529 N N . LEU A 1 69 ? -26.666 2.575 1.443 1.00 78.19 69 LEU A N 1
ATOM 530 C CA . LEU A 1 69 ? -26.068 2.349 0.123 1.00 78.19 69 LEU A CA 1
ATOM 531 C C . LEU A 1 69 ? -24.723 1.621 0.215 1.00 78.19 69 LEU A C 1
ATOM 533 O O . LEU A 1 69 ? -24.504 0.677 -0.534 1.00 78.19 69 LEU A O 1
ATOM 537 N N . MET A 1 70 ? -23.858 1.989 1.169 1.00 77.94 70 MET A N 1
ATOM 538 C CA . MET A 1 70 ? -22.594 1.277 1.411 1.00 77.94 70 MET A CA 1
ATOM 539 C C . MET A 1 70 ? -22.819 -0.196 1.762 1.00 77.94 70 MET A C 1
ATOM 541 O O . MET A 1 70 ? -22.208 -1.070 1.161 1.00 77.94 70 MET A O 1
ATOM 545 N N . ARG A 1 71 ? -23.715 -0.492 2.713 1.00 74.12 71 ARG A N 1
ATOM 546 C CA . ARG A 1 71 ? -24.013 -1.879 3.113 1.00 74.12 71 ARG A CA 1
ATOM 547 C C . ARG A 1 71 ? -24.600 -2.704 1.975 1.00 74.12 71 ARG A C 1
ATOM 549 O O . ARG A 1 71 ? -24.373 -3.909 1.918 1.00 74.12 71 ARG A O 1
ATOM 556 N N . MET A 1 72 ? -25.385 -2.078 1.102 1.00 69.38 72 MET A N 1
ATOM 557 C CA . MET A 1 72 ? -25.902 -2.760 -0.077 1.00 69.38 72 MET A CA 1
ATOM 558 C C . MET A 1 72 ? -24.804 -3.003 -1.108 1.00 69.38 72 MET A C 1
ATOM 560 O O . MET A 1 72 ? -24.729 -4.119 -1.620 1.00 69.38 72 MET A O 1
ATOM 564 N N . SER A 1 73 ? -23.923 -2.022 -1.342 1.00 75.06 73 SER A N 1
ATOM 565 C CA . SER A 1 73 ? -22.825 -2.162 -2.302 1.00 75.06 73 SER A CA 1
ATOM 566 C C . SER A 1 73 ? -21.694 -3.088 -1.847 1.00 75.06 73 SER A C 1
ATOM 568 O O . SER A 1 73 ? -20.873 -3.501 -2.658 1.00 75.06 73 SER A O 1
ATOM 570 N N . GLU A 1 74 ? -21.678 -3.488 -0.570 1.00 74.25 74 GLU A N 1
ATOM 571 C CA . GLU A 1 74 ? -20.846 -4.592 -0.058 1.00 74.25 74 GLU A CA 1
ATOM 572 C C . GLU A 1 74 ? -21.326 -5.970 -0.529 1.00 74.25 74 GLU A C 1
ATOM 574 O O . GLU A 1 74 ? -20.537 -6.911 -0.567 1.00 74.25 74 GLU A O 1
ATOM 579 N N . LYS A 1 75 ? -22.621 -6.109 -0.837 1.00 74.56 75 LYS A N 1
ATOM 580 C CA . LYS A 1 75 ? -23.245 -7.394 -1.189 1.00 74.56 75 LYS A CA 1
ATOM 581 C C . LYS A 1 75 ? -23.608 -7.498 -2.666 1.00 74.56 75 LYS A C 1
ATOM 583 O O . LYS A 1 75 ? -23.605 -8.597 -3.208 1.00 74.56 75 LYS A O 1
ATOM 588 N N . HIS A 1 76 ? -23.945 -6.378 -3.298 1.00 71.56 76 HIS A N 1
ATOM 589 C CA . HIS A 1 76 ? -24.445 -6.328 -4.668 1.00 71.56 76 HIS A CA 1
ATOM 590 C C . HIS A 1 76 ? -23.852 -5.120 -5.389 1.00 71.56 76 HIS A C 1
ATOM 592 O O . HIS A 1 76 ? -23.836 -4.030 -4.827 1.00 71.56 76 HIS A O 1
ATOM 598 N N . SER A 1 77 ? -23.428 -5.274 -6.644 1.00 71.81 77 SER A N 1
ATOM 599 C CA . SER A 1 77 ? -23.101 -4.102 -7.462 1.00 71.81 77 SER A CA 1
ATOM 600 C C . SER A 1 77 ? -24.400 -3.384 -7.832 1.00 71.81 77 SER A C 1
ATOM 602 O O . SER A 1 77 ? -25.339 -4.004 -8.335 1.00 71.81 77 SER A O 1
ATOM 604 N N . LEU A 1 78 ? -24.486 -2.092 -7.511 1.00 67.94 78 LEU A N 1
ATOM 605 C CA . LEU A 1 78 ? -25.683 -1.280 -7.712 1.00 67.94 78 LEU A CA 1
ATOM 606 C C . LEU A 1 78 ? -25.420 -0.221 -8.791 1.00 67.94 78 LEU A C 1
ATOM 608 O O . LEU A 1 78 ? -24.398 0.467 -8.723 1.00 67.94 78 LEU A O 1
ATOM 612 N N . PRO A 1 79 ? -26.343 -0.017 -9.749 1.00 66.81 79 PRO A N 1
ATOM 613 C CA . PRO A 1 79 ? -26.215 1.055 -10.728 1.00 66.81 79 PRO A CA 1
ATOM 614 C C . PRO A 1 79 ? -26.044 2.414 -10.039 1.00 66.81 79 PRO A C 1
ATOM 616 O O . PRO A 1 79 ? -26.787 2.740 -9.115 1.00 66.81 79 PRO A O 1
ATOM 619 N N . LEU A 1 80 ? -25.079 3.216 -10.506 1.00 69.69 80 LEU A N 1
ATOM 620 C CA . LEU A 1 80 ? -24.803 4.585 -10.032 1.00 69.69 80 LEU A CA 1
ATOM 621 C C . LEU A 1 80 ? -24.293 4.702 -8.578 1.00 69.69 80 LEU A C 1
ATOM 623 O O . LEU A 1 80 ? -24.113 5.818 -8.085 1.00 69.69 80 LEU A O 1
ATOM 627 N N . VAL A 1 81 ? -24.013 3.585 -7.898 1.00 67.25 81 VAL A N 1
ATOM 628 C CA . VAL A 1 81 ? -23.411 3.560 -6.555 1.00 67.25 81 VAL A CA 1
ATOM 629 C C . VAL A 1 81 ? -22.004 2.967 -6.652 1.00 67.25 81 VAL A C 1
ATOM 631 O O . VAL A 1 81 ? -21.836 1.925 -7.279 1.00 67.25 81 VAL A O 1
ATOM 634 N N . PRO A 1 82 ? -20.981 3.572 -6.022 1.00 71.56 82 PRO A N 1
ATOM 635 C CA . PRO A 1 82 ? -19.654 2.973 -5.988 1.00 71.56 82 PRO A CA 1
ATOM 636 C C . PRO A 1 82 ? -19.664 1.604 -5.297 1.00 71.56 82 PRO A C 1
ATOM 638 O O . PRO A 1 82 ? -20.249 1.441 -4.216 1.00 71.56 82 PRO A O 1
ATOM 641 N N . ASP A 1 83 ? -18.946 0.642 -5.874 1.00 81.12 83 ASP A N 1
ATOM 642 C CA . ASP A 1 83 ? -18.689 -0.631 -5.207 1.00 81.12 83 ASP A CA 1
ATOM 643 C C . ASP A 1 83 ? -17.987 -0.383 -3.863 1.00 81.12 83 ASP A C 1
ATOM 645 O O . ASP A 1 83 ? -17.096 0.466 -3.730 1.00 81.12 83 ASP A O 1
ATOM 649 N N . ALA A 1 84 ? -18.407 -1.110 -2.834 1.00 86.62 84 ALA A N 1
ATOM 650 C CA . ALA A 1 84 ? -17.741 -1.080 -1.543 1.00 86.62 84 ALA A CA 1
ATOM 651 C C . ALA A 1 84 ? -16.503 -1.976 -1.545 1.00 86.62 84 ALA A C 1
ATOM 653 O O . ALA A 1 84 ? -16.449 -2.998 -2.224 1.00 86.62 84 ALA A O 1
ATOM 654 N N . ALA A 1 85 ? -15.512 -1.604 -0.734 1.00 91.19 85 ALA A N 1
ATOM 655 C CA . ALA A 1 85 ? -14.392 -2.485 -0.454 1.00 91.19 85 ALA A CA 1
ATOM 656 C C . ALA A 1 85 ? -14.870 -3.755 0.246 1.00 91.19 85 ALA A C 1
ATOM 658 O O . ALA A 1 85 ? -15.661 -3.691 1.194 1.00 91.19 85 ALA A O 1
ATOM 659 N N . VAL A 1 86 ? -14.286 -4.888 -0.135 1.00 93.06 86 VAL A N 1
ATOM 660 C CA . VAL A 1 86 ? -14.338 -6.101 0.681 1.00 93.06 86 VAL A CA 1
ATOM 661 C C . VAL A 1 86 ? -13.440 -5.879 1.897 1.00 93.06 86 VAL A C 1
ATOM 663 O O . VAL A 1 86 ? -12.242 -5.622 1.761 1.00 93.06 86 VAL A O 1
ATOM 666 N N . LEU A 1 87 ? -14.015 -5.947 3.100 1.00 95.06 87 LEU A N 1
ATOM 667 C CA . LEU A 1 87 ? -13.315 -5.704 4.364 1.00 95.06 87 LEU A CA 1
ATOM 668 C C . LEU A 1 87 ? -13.533 -6.874 5.325 1.00 95.06 87 LEU A C 1
ATOM 670 O O . LEU A 1 87 ? -14.656 -7.333 5.519 1.00 95.06 87 LEU A O 1
ATOM 674 N N . CYS A 1 88 ? -12.457 -7.352 5.955 1.00 95.00 88 CYS A N 1
ATOM 675 C CA . CYS A 1 88 ? -12.556 -8.372 6.997 1.00 95.00 88 CYS A CA 1
ATOM 676 C C . CYS A 1 88 ? -13.072 -7.774 8.315 1.00 95.00 88 CYS A C 1
ATOM 678 O O . CYS A 1 88 ? -13.132 -6.556 8.484 1.00 95.00 88 CYS A O 1
ATOM 680 N N . GLN A 1 89 ? -13.363 -8.634 9.294 1.00 94.44 89 GLN A N 1
ATOM 681 C CA . GLN A 1 89 ? -13.865 -8.213 10.604 1.00 94.44 89 GLN A CA 1
ATOM 682 C C . GLN A 1 89 ? -12.996 -7.140 11.280 1.00 94.44 89 GLN A C 1
ATOM 684 O O . GLN A 1 89 ? -13.542 -6.220 11.884 1.00 94.44 89 GLN A O 1
ATOM 689 N N . ALA A 1 90 ? -11.668 -7.223 11.149 1.00 95.81 90 ALA A N 1
ATOM 690 C CA . ALA A 1 90 ? -10.750 -6.256 11.752 1.00 95.81 90 ALA A CA 1
ATOM 691 C C . ALA A 1 90 ? -10.795 -4.868 11.097 1.00 95.81 90 ALA A C 1
ATOM 693 O O . ALA A 1 90 ? -10.505 -3.857 11.731 1.00 95.81 90 ALA A O 1
ATOM 694 N N . HIS A 1 91 ? -11.177 -4.810 9.822 1.00 96.88 91 HIS A N 1
ATOM 695 C CA . HIS A 1 91 ? -11.214 -3.583 9.030 1.00 96.88 91 HIS A CA 1
ATOM 696 C C . HIS A 1 91 ? -12.632 -3.107 8.730 1.00 96.88 91 HIS A C 1
ATOM 698 O O . HIS A 1 91 ? -12.795 -2.092 8.059 1.00 96.88 91 HIS A O 1
ATOM 704 N N . LYS A 1 92 ? -13.662 -3.788 9.245 1.00 94.00 92 LYS A N 1
ATOM 705 C CA . LYS A 1 92 ? -15.069 -3.513 8.924 1.00 94.00 92 LYS A CA 1
ATOM 706 C C . LYS A 1 92 ? -15.516 -2.091 9.260 1.00 94.00 92 LYS A C 1
ATOM 708 O O . LYS A 1 92 ? -16.457 -1.615 8.654 1.00 94.00 92 LYS A O 1
ATOM 713 N N . GLU A 1 93 ? -14.874 -1.403 10.203 1.00 94.56 93 GLU A N 1
ATOM 714 C CA . GLU A 1 93 ? -15.236 -0.024 10.570 1.00 94.56 93 GLU A CA 1
ATOM 715 C C . GLU A 1 93 ? -14.528 1.039 9.709 1.00 94.56 93 GLU A C 1
ATOM 717 O O . GLU A 1 93 ? -14.810 2.236 9.832 1.00 94.56 93 GLU A O 1
ATOM 722 N N . LEU A 1 94 ? -13.649 0.629 8.786 1.00 95.12 94 LEU A N 1
ATOM 723 C CA . LEU A 1 94 ? -13.111 1.520 7.761 1.00 95.12 94 LEU A CA 1
ATOM 724 C C . LEU A 1 94 ? -14.201 1.929 6.771 1.00 95.12 94 LEU A C 1
ATOM 726 O O . LEU A 1 94 ? -15.137 1.181 6.477 1.00 95.12 94 LEU A O 1
ATOM 730 N N . HIS A 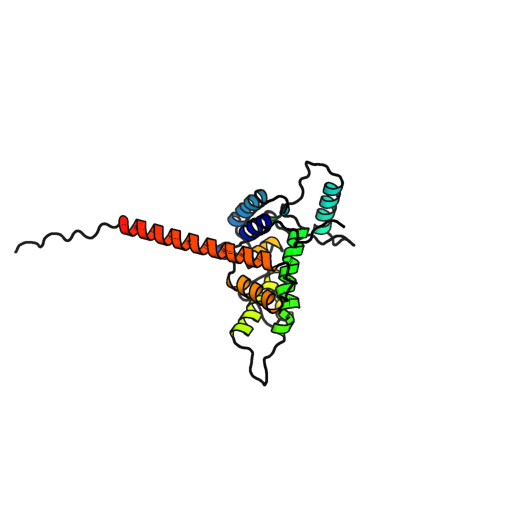1 95 ? -14.056 3.133 6.226 1.00 92.69 95 HIS A N 1
ATOM 731 C CA . HIS A 1 95 ? -14.961 3.651 5.212 1.00 92.69 95 HIS A CA 1
ATOM 732 C C . HIS A 1 95 ? -14.808 2.856 3.896 1.00 92.69 95 HIS A C 1
ATOM 734 O O . HIS A 1 95 ? -13.801 3.029 3.201 1.00 92.69 95 HIS A O 1
ATOM 740 N N . PRO A 1 96 ? -15.804 2.046 3.487 1.00 91.50 96 PRO A N 1
ATOM 741 C CA . PRO A 1 96 ? -15.625 1.048 2.433 1.00 91.50 96 PRO A CA 1
ATOM 742 C C . PRO A 1 96 ? -15.321 1.664 1.067 1.00 91.50 96 PRO A C 1
ATOM 744 O O . PRO A 1 96 ? -14.376 1.243 0.414 1.00 91.50 96 PRO A O 1
ATOM 747 N N . TRP A 1 97 ? -16.025 2.726 0.660 1.00 90.50 97 TRP A N 1
ATOM 748 C CA . TRP A 1 97 ? -15.738 3.378 -0.628 1.00 90.50 97 TRP A CA 1
ATOM 749 C C . TRP A 1 97 ? -14.347 4.019 -0.686 1.00 90.50 97 TRP A C 1
ATOM 751 O O . TRP A 1 97 ? -13.720 4.032 -1.733 1.00 90.50 97 TRP A O 1
ATOM 761 N N . ARG A 1 98 ? -13.820 4.514 0.443 1.00 91.44 98 ARG A N 1
ATOM 762 C CA . ARG A 1 98 ? -12.485 5.128 0.483 1.00 91.44 98 ARG A CA 1
ATOM 763 C C . ARG A 1 98 ? -11.397 4.060 0.382 1.00 91.44 98 ARG A C 1
ATOM 765 O O . ARG A 1 98 ? -10.398 4.282 -0.294 1.00 91.44 98 ARG A O 1
ATOM 772 N N . MET A 1 99 ? -11.601 2.906 1.022 1.00 94.38 99 MET A N 1
ATOM 773 C CA . MET A 1 99 ? -10.698 1.760 0.878 1.00 94.38 99 MET A CA 1
ATOM 774 C C . MET A 1 99 ? -10.724 1.214 -0.547 1.00 94.38 99 MET A C 1
ATOM 776 O O . MET A 1 99 ? -9.654 0.989 -1.104 1.00 94.38 99 MET A O 1
ATOM 780 N N . ARG A 1 100 ? -11.908 1.137 -1.167 1.00 93.44 100 ARG A N 1
ATOM 781 C CA . ARG A 1 100 ? -12.051 0.726 -2.566 1.00 93.44 100 ARG A CA 1
ATOM 782 C C . ARG A 1 100 ? -11.313 1.670 -3.496 1.00 93.44 100 ARG A C 1
ATOM 784 O O . ARG A 1 100 ? -10.523 1.216 -4.313 1.00 93.44 100 ARG A O 1
ATOM 791 N N . SER A 1 101 ? -11.489 2.981 -3.334 1.00 92.75 101 SER A N 1
ATOM 792 C CA . SER A 1 101 ? -10.753 3.972 -4.127 1.00 92.75 101 SER A CA 1
ATOM 793 C C . SER A 1 101 ? -9.237 3.831 -3.966 1.00 92.75 101 SER A C 1
ATOM 795 O O . SER A 1 101 ? -8.508 3.886 -4.954 1.00 92.75 101 SER A O 1
ATOM 797 N N . LEU A 1 102 ? -8.749 3.612 -2.739 1.00 95.25 102 LEU A N 1
ATOM 798 C CA . LEU A 1 102 ? -7.318 3.432 -2.475 1.00 95.25 102 LEU A CA 1
ATOM 799 C C . LEU A 1 102 ? -6.778 2.144 -3.112 1.00 95.25 102 LEU A C 1
ATOM 801 O O . LEU A 1 102 ? -5.706 2.147 -3.715 1.00 95.25 102 LEU A O 1
ATOM 805 N N . PHE A 1 103 ? -7.538 1.056 -3.013 1.00 96.19 103 PHE A N 1
ATOM 806 C CA . PHE A 1 103 ? -7.216 -0.220 -3.637 1.00 96.19 103 PHE A CA 1
ATOM 807 C C . PHE A 1 103 ? -7.210 -0.132 -5.166 1.00 96.19 103 PHE A C 1
ATOM 809 O O . PHE A 1 103 ? -6.273 -0.606 -5.802 1.00 96.19 103 PHE A O 1
ATOM 816 N N . LEU A 1 104 ? -8.199 0.529 -5.769 1.00 94.25 104 LEU A N 1
ATOM 817 C CA . LEU A 1 104 ? -8.263 0.715 -7.220 1.00 94.25 104 LEU A CA 1
ATOM 818 C C . LEU A 1 104 ? -7.115 1.581 -7.744 1.00 94.25 104 LEU A C 1
ATOM 820 O O . LEU A 1 104 ? -6.616 1.331 -8.841 1.00 94.25 104 LEU A O 1
ATOM 824 N N . LEU A 1 105 ? -6.651 2.563 -6.965 1.00 94.38 105 LEU A N 1
ATOM 825 C CA . LEU A 1 105 ? -5.437 3.305 -7.301 1.00 94.38 105 LEU A CA 1
ATOM 826 C C . LEU A 1 105 ? -4.207 2.397 -7.329 1.00 94.38 105 LEU A C 1
ATOM 828 O O . LEU A 1 105 ? -3.466 2.441 -8.310 1.00 94.38 105 LEU A O 1
ATOM 832 N N . LEU A 1 106 ? -4.025 1.548 -6.313 1.00 96.31 106 LEU A N 1
ATOM 833 C CA . LEU A 1 106 ? -2.955 0.548 -6.295 1.00 96.31 106 LEU A CA 1
ATOM 834 C C . LEU A 1 106 ? -3.056 -0.401 -7.501 1.00 96.31 106 LEU A C 1
ATOM 836 O O . LEU A 1 106 ? -2.077 -0.580 -8.222 1.00 96.31 106 LEU A O 1
ATOM 840 N N . ALA A 1 107 ? -4.239 -0.970 -7.745 1.00 94.75 107 ALA A N 1
ATOM 841 C CA . ALA A 1 107 ? -4.478 -1.904 -8.842 1.00 94.75 107 ALA A CA 1
ATOM 842 C C . ALA A 1 107 ? -4.217 -1.261 -10.215 1.00 94.75 107 ALA A C 1
ATOM 844 O O . ALA A 1 107 ? -3.652 -1.889 -11.111 1.00 94.75 107 ALA A O 1
ATOM 845 N N . SER A 1 108 ? -4.589 0.012 -10.379 1.00 92.38 108 SER A N 1
ATOM 846 C CA . SER A 1 108 ? -4.310 0.774 -11.595 1.00 92.38 108 SER A CA 1
ATOM 847 C C . SER A 1 108 ? -2.814 1.036 -11.776 1.00 92.38 108 SER A C 1
ATOM 849 O O . SER A 1 108 ? -2.323 0.917 -12.901 1.00 92.38 108 SER A O 1
ATOM 851 N N . GLU A 1 109 ? -2.087 1.344 -10.694 1.00 92.50 109 GLU A N 1
ATOM 852 C CA . GLU A 1 109 ? -0.632 1.527 -10.724 1.00 92.50 109 GLU A CA 1
ATOM 853 C C . GLU A 1 109 ? 0.102 0.261 -11.172 1.00 92.50 109 GLU A C 1
ATOM 855 O O . GLU A 1 109 ? 0.895 0.343 -12.105 1.00 92.50 109 GLU A O 1
ATOM 860 N N . CYS A 1 110 ? -0.190 -0.904 -10.585 1.00 90.50 110 CYS A N 1
ATOM 861 C CA . CYS A 1 110 ? 0.494 -2.152 -10.949 1.00 90.50 110 CYS A CA 1
ATOM 862 C C . CYS A 1 110 ? -0.012 -2.802 -12.251 1.00 90.50 110 CYS A C 1
ATOM 864 O O . CYS A 1 110 ? 0.691 -3.614 -12.856 1.00 90.50 110 CYS A O 1
ATOM 866 N N . GLY A 1 111 ? -1.230 -2.464 -12.682 1.00 87.38 111 GLY A N 1
ATOM 867 C CA . GLY A 1 111 ? -1.839 -2.943 -13.921 1.00 87.38 111 GLY A CA 1
ATOM 868 C C . GLY A 1 111 ? -1.580 -2.000 -15.094 1.00 87.38 111 GLY A C 1
ATOM 869 O O . GLY A 1 111 ? -0.492 -1.981 -15.667 1.00 87.38 111 GLY A O 1
ATOM 870 N N . ILE A 1 112 ? -2.606 -1.216 -15.444 1.00 83.44 112 ILE A N 1
ATOM 871 C CA . ILE A 1 112 ? -2.666 -0.355 -16.641 1.00 83.44 112 ILE A CA 1
ATOM 872 C C . ILE A 1 112 ? -1.451 0.573 -16.742 1.00 83.44 112 ILE A C 1
ATOM 874 O O . ILE A 1 112 ? -0.908 0.795 -17.821 1.00 83.44 112 ILE A O 1
ATOM 878 N N . ARG A 1 113 ? -1.017 1.141 -15.618 1.00 84.50 113 ARG A N 1
ATOM 879 C CA . ARG A 1 113 ? -0.018 2.213 -15.611 1.00 84.50 113 ARG A CA 1
ATOM 880 C C . ARG A 1 113 ? 1.421 1.709 -15.731 1.00 84.50 113 ARG A C 1
ATOM 882 O O . ARG A 1 113 ? 2.257 2.444 -16.248 1.00 84.50 113 ARG A O 1
ATOM 889 N N . SER A 1 114 ? 1.694 0.467 -15.331 1.00 84.44 114 SER A N 1
ATOM 890 C CA . SER A 1 114 ? 2.983 -0.210 -15.556 1.00 84.44 114 SER A CA 1
ATOM 891 C C . SER A 1 114 ? 3.019 -1.050 -16.837 1.00 84.44 114 SER A C 1
ATOM 893 O O . SER A 1 114 ? 4.067 -1.581 -17.200 1.00 84.44 114 SER A O 1
ATOM 895 N N . ASP A 1 115 ? 1.900 -1.159 -17.554 1.00 84.12 115 ASP A N 1
ATOM 896 C CA . ASP A 1 115 ? 1.761 -2.007 -18.740 1.00 84.12 115 ASP A CA 1
ATOM 897 C C . ASP A 1 115 ? 2.717 -1.618 -19.880 1.00 84.12 115 ASP A C 1
ATOM 899 O O . ASP A 1 115 ? 3.311 -2.479 -20.522 1.00 84.12 115 ASP A O 1
ATOM 903 N N . ARG A 1 116 ? 2.970 -0.317 -20.078 1.00 83.31 116 ARG A N 1
ATOM 904 C CA . ARG A 1 116 ? 3.951 0.145 -21.075 1.00 83.31 116 ARG A CA 1
ATOM 905 C C . ARG A 1 116 ? 5.360 -0.389 -20.796 1.00 83.31 116 ARG A C 1
ATOM 907 O O . ARG A 1 116 ? 6.046 -0.780 -21.732 1.00 83.31 116 ARG A O 1
ATOM 914 N N . ILE A 1 117 ? 5.782 -0.389 -19.531 1.00 83.75 117 ILE A N 1
ATOM 915 C CA . ILE A 1 117 ? 7.119 -0.851 -19.127 1.00 83.75 117 ILE A CA 1
ATOM 916 C C . ILE A 1 117 ? 7.193 -2.374 -19.266 1.00 83.75 117 ILE A C 1
ATOM 918 O O . ILE A 1 117 ? 8.157 -2.897 -19.805 1.00 83.75 117 ILE A O 1
ATOM 922 N N . ARG A 1 118 ? 6.131 -3.080 -18.870 1.00 83.31 118 ARG A N 1
ATOM 923 C CA . ARG A 1 118 ? 5.998 -4.536 -19.026 1.00 83.31 118 ARG A CA 1
ATOM 924 C C . ARG A 1 118 ? 6.111 -4.997 -20.481 1.00 83.31 118 ARG A C 1
ATOM 926 O O . ARG A 1 118 ? 6.696 -6.039 -20.743 1.00 83.31 118 ARG A O 1
ATOM 933 N N . ARG A 1 119 ? 5.533 -4.245 -21.421 1.00 84.69 119 ARG A N 1
ATOM 934 C CA . ARG A 1 119 ? 5.578 -4.561 -22.859 1.00 84.69 119 ARG A CA 1
ATOM 935 C C . ARG A 1 119 ? 6.896 -4.171 -23.526 1.00 84.69 119 ARG A C 1
ATOM 937 O O . ARG A 1 119 ? 7.093 -4.495 -24.693 1.00 84.69 119 ARG A O 1
ATOM 944 N N . HIS A 1 120 ? 7.778 -3.456 -22.831 1.00 82.25 120 HIS A N 1
ATOM 945 C CA . HIS A 1 120 ? 9.074 -3.093 -23.378 1.00 82.25 120 HIS A CA 1
ATOM 946 C C . HIS A 1 120 ? 10.005 -4.310 -23.352 1.00 82.25 120 HIS A C 1
ATOM 948 O O . HIS A 1 120 ? 10.456 -4.736 -22.294 1.00 82.25 120 HIS A O 1
ATOM 954 N N . GLN A 1 121 ? 10.293 -4.859 -24.531 1.00 74.56 121 GLN A N 1
ATOM 955 C CA . GLN A 1 121 ? 11.147 -6.041 -24.699 1.00 74.56 121 GLN A CA 1
ATOM 956 C C . GLN A 1 121 ? 12.639 -5.698 -24.852 1.00 74.56 121 GLN A C 1
ATOM 958 O O . GLN A 1 121 ? 13.439 -6.574 -25.159 1.00 74.56 121 GLN A O 1
ATOM 963 N N . GLY A 1 122 ? 13.019 -4.437 -24.626 1.00 75.88 122 GLY A N 1
ATOM 964 C CA . GLY A 1 122 ? 14.359 -3.935 -24.910 1.00 75.88 122 GLY A CA 1
ATOM 965 C C . GLY A 1 122 ? 14.452 -3.253 -26.277 1.00 75.88 122 GLY A C 1
ATOM 966 O O . GLY A 1 122 ? 13.433 -2.849 -26.846 1.00 75.88 122 GLY A O 1
ATOM 967 N N . PHE A 1 123 ? 15.672 -3.071 -26.775 1.00 76.56 123 PHE A N 1
ATOM 968 C CA . PHE A 1 123 ? 15.961 -2.384 -28.039 1.00 76.56 123 PHE A CA 1
ATOM 969 C C . PHE A 1 123 ? 17.073 -3.130 -28.784 1.00 76.56 123 PHE A C 1
ATOM 971 O O . PHE A 1 123 ? 18.039 -3.552 -28.155 1.00 76.56 123 PHE A O 1
ATOM 978 N N . ASP A 1 124 ? 16.923 -3.328 -30.098 1.00 82.00 124 ASP A N 1
ATOM 979 C CA . ASP A 1 124 ? 17.908 -4.004 -30.963 1.00 82.00 124 ASP A CA 1
ATOM 980 C C . ASP A 1 124 ? 18.410 -5.365 -30.436 1.00 82.00 124 ASP A C 1
ATOM 982 O O . ASP A 1 124 ? 19.594 -5.686 -30.480 1.00 82.00 124 ASP A O 1
ATOM 986 N N . GLY A 1 125 ? 17.498 -6.185 -29.903 1.00 79.19 125 GLY A N 1
ATOM 987 C CA . GLY A 1 125 ? 17.825 -7.513 -29.365 1.00 79.19 125 GLY A CA 1
ATOM 988 C C . GLY A 1 125 ? 18.521 -7.497 -27.999 1.00 79.19 125 GLY A C 1
ATOM 989 O O . GLY A 1 125 ? 18.803 -8.561 -27.450 1.00 79.19 125 GLY A O 1
ATOM 990 N N . ILE A 1 126 ? 18.757 -6.317 -27.421 1.00 83.56 126 ILE A N 1
ATOM 991 C CA . ILE A 1 126 ? 19.297 -6.163 -26.070 1.00 83.56 126 ILE A CA 1
ATOM 992 C C . ILE A 1 126 ? 18.122 -6.136 -25.086 1.00 83.56 126 ILE A C 1
ATOM 994 O O . ILE A 1 126 ? 17.277 -5.241 -25.193 1.00 83.56 126 ILE A O 1
ATOM 998 N N . PRO A 1 127 ? 18.047 -7.073 -24.122 1.00 85.94 127 PRO A N 1
ATOM 999 C CA . PRO A 1 127 ? 16.978 -7.081 -23.133 1.00 85.94 127 PRO A CA 1
ATOM 1000 C C . PRO A 1 127 ? 17.058 -5.849 -22.214 1.00 85.94 127 PRO A C 1
ATOM 1002 O O . PRO A 1 127 ? 18.131 -5.261 -22.050 1.00 85.94 127 PRO A O 1
ATOM 1005 N N . PRO A 1 128 ? 15.948 -5.456 -21.563 1.00 88.56 128 PRO A N 1
ATOM 1006 C CA . PRO A 1 128 ? 15.972 -4.392 -20.564 1.00 88.56 128 PRO A CA 1
ATOM 1007 C C . PRO A 1 128 ? 16.981 -4.689 -19.449 1.00 88.56 128 PRO A C 1
ATOM 1009 O O . PRO A 1 128 ? 17.212 -5.850 -19.108 1.00 88.56 128 PRO A O 1
ATOM 1012 N N . ALA A 1 129 ? 17.535 -3.645 -18.830 1.00 90.00 129 ALA A N 1
ATOM 1013 C CA . ALA A 1 129 ? 18.413 -3.795 -17.670 1.00 90.00 129 ALA A CA 1
ATOM 1014 C C . ALA A 1 129 ? 17.749 -4.632 -16.558 1.00 90.00 129 ALA A C 1
ATOM 1016 O O . ALA A 1 129 ? 16.533 -4.549 -16.366 1.00 90.00 129 ALA A O 1
ATOM 1017 N N . GLN A 1 130 ? 18.544 -5.399 -15.802 1.00 91.75 130 GLN A N 1
ATOM 1018 C CA . GLN A 1 130 ? 18.030 -6.317 -14.776 1.00 91.75 130 GLN A CA 1
ATOM 1019 C C . GLN A 1 130 ? 17.111 -5.615 -13.766 1.00 91.75 130 GLN A C 1
ATOM 1021 O O . GLN A 1 130 ? 16.030 -6.113 -13.475 1.00 91.75 130 GLN A O 1
ATOM 1026 N N . ASP A 1 131 ? 17.466 -4.406 -13.325 1.00 90.62 131 ASP A N 1
ATOM 1027 C CA . ASP A 1 131 ? 16.639 -3.626 -12.396 1.00 90.62 131 ASP A CA 1
ATOM 1028 C C . ASP A 1 131 ? 15.237 -3.321 -12.948 1.00 90.62 131 ASP A C 1
ATOM 1030 O O . ASP A 1 131 ? 14.261 -3.284 -12.195 1.00 90.62 131 ASP A O 1
ATOM 1034 N N . VAL A 1 132 ? 15.115 -3.124 -14.268 1.00 90.31 132 VAL A N 1
ATOM 1035 C CA . VAL A 1 132 ? 13.828 -2.902 -14.944 1.00 90.31 132 VAL A CA 1
ATOM 1036 C C . VAL A 1 132 ? 13.026 -4.199 -14.987 1.00 90.31 132 VAL A C 1
ATOM 1038 O O . VAL A 1 132 ? 11.821 -4.176 -14.734 1.00 90.31 132 VAL A O 1
ATOM 1041 N N . GLN A 1 133 ? 13.680 -5.329 -15.262 1.00 91.81 133 GLN A N 1
ATOM 1042 C CA . GLN A 1 133 ? 13.032 -6.641 -15.241 1.00 91.81 133 GLN A CA 1
ATOM 1043 C C . GLN A 1 133 ? 12.523 -6.980 -13.834 1.00 91.81 133 GLN A C 1
ATOM 1045 O O . GLN A 1 133 ? 11.354 -7.335 -13.667 1.00 91.81 133 GLN A O 1
ATOM 1050 N N . ASP A 1 134 ? 13.349 -6.768 -12.809 1.00 93.06 134 ASP A N 1
ATOM 1051 C CA . ASP A 1 134 ? 12.975 -7.015 -11.419 1.00 93.06 134 ASP A CA 1
ATOM 1052 C C . ASP A 1 134 ? 11.853 -6.076 -10.960 1.00 93.06 134 ASP A C 1
ATOM 1054 O O . ASP A 1 134 ? 10.938 -6.492 -10.246 1.00 93.06 134 ASP A O 1
ATOM 1058 N N . PHE A 1 135 ? 11.886 -4.809 -11.386 1.00 93.38 135 PHE A N 1
ATOM 1059 C CA . PHE A 1 135 ? 10.794 -3.862 -11.168 1.00 93.38 135 PHE A CA 1
ATOM 1060 C C . PHE A 1 135 ? 9.484 -4.371 -11.783 1.00 93.38 135 PHE A C 1
ATOM 1062 O O . PHE A 1 135 ? 8.459 -4.399 -11.094 1.00 93.38 135 PHE A O 1
ATOM 1069 N N . VAL A 1 136 ? 9.503 -4.812 -13.049 1.00 92.88 136 VAL A N 1
ATOM 1070 C CA . VAL A 1 136 ? 8.316 -5.365 -13.722 1.00 92.88 136 VAL A CA 1
ATOM 1071 C C . VAL A 1 136 ? 7.810 -6.588 -12.965 1.00 92.88 136 VAL A C 1
ATOM 1073 O O . VAL A 1 136 ? 6.613 -6.656 -12.671 1.00 92.88 136 VAL A O 1
ATOM 1076 N N . TYR A 1 137 ? 8.690 -7.514 -12.582 1.00 94.19 137 TYR A N 1
ATOM 1077 C CA . TYR A 1 137 ? 8.329 -8.694 -11.797 1.00 94.19 137 TYR A CA 1
ATOM 1078 C C . TYR A 1 137 ? 7.654 -8.313 -10.471 1.00 94.19 137 TYR A C 1
ATOM 1080 O O . TYR A 1 137 ? 6.533 -8.756 -10.193 1.00 94.19 137 TYR A O 1
ATOM 1088 N N . ARG A 1 138 ? 8.278 -7.438 -9.671 1.00 95.19 138 ARG A N 1
ATOM 1089 C CA . ARG A 1 138 ? 7.765 -7.026 -8.354 1.00 95.19 138 ARG A CA 1
ATOM 1090 C C . ARG A 1 138 ? 6.440 -6.277 -8.451 1.00 95.19 138 ARG A C 1
ATOM 1092 O O . ARG A 1 138 ? 5.510 -6.613 -7.718 1.00 95.19 138 ARG A O 1
ATOM 1099 N N . MET A 1 139 ? 6.323 -5.319 -9.371 1.00 94.12 139 MET A N 1
ATOM 1100 C CA . MET A 1 139 ? 5.086 -4.562 -9.593 1.00 94.12 139 MET A CA 1
ATOM 1101 C C . MET A 1 139 ? 3.941 -5.474 -10.023 1.00 94.12 139 MET A C 1
ATOM 1103 O O . MET A 1 139 ? 2.835 -5.381 -9.497 1.00 94.12 139 MET A O 1
ATOM 1107 N N . THR A 1 140 ? 4.209 -6.407 -10.933 1.00 94.19 140 THR A N 1
ATOM 1108 C CA . THR A 1 140 ? 3.211 -7.377 -11.408 1.00 94.19 140 THR A CA 1
ATOM 1109 C C . THR A 1 140 ? 2.773 -8.328 -10.310 1.00 94.19 140 THR A C 1
ATOM 1111 O O . THR A 1 140 ? 1.582 -8.601 -10.167 1.00 94.19 140 THR A O 1
ATOM 1114 N N . SER A 1 141 ? 3.724 -8.777 -9.492 1.00 95.69 141 SER A N 1
ATOM 1115 C CA . SER A 1 141 ? 3.472 -9.689 -8.379 1.00 95.69 141 SER A CA 1
ATOM 1116 C C . SER A 1 141 ? 2.461 -9.132 -7.374 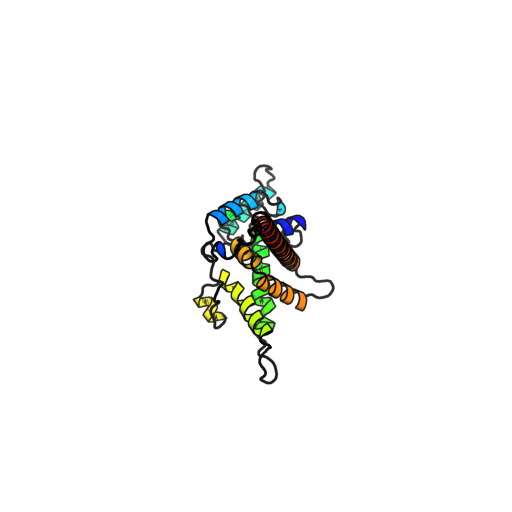1.00 95.69 141 SER A C 1
ATOM 1118 O O . SER A 1 141 ? 1.788 -9.913 -6.705 1.00 95.69 141 SER A O 1
ATOM 1120 N N . ILE A 1 142 ? 2.291 -7.804 -7.279 1.00 96.00 142 ILE A N 1
ATOM 1121 C CA . ILE A 1 142 ? 1.268 -7.180 -6.421 1.00 96.00 142 ILE A CA 1
ATOM 1122 C C . ILE A 1 142 ? -0.131 -7.707 -6.760 1.00 96.00 142 ILE A C 1
ATOM 1124 O O . ILE A 1 142 ? -0.913 -7.981 -5.849 1.00 96.00 142 ILE A O 1
ATOM 1128 N N . ALA A 1 143 ? -0.429 -7.928 -8.044 1.00 94.44 143 ALA A N 1
ATOM 1129 C CA . ALA A 1 143 ? -1.730 -8.435 -8.470 1.00 94.44 143 ALA A CA 1
ATOM 1130 C C . ALA A 1 143 ? -2.018 -9.865 -7.976 1.00 94.44 143 ALA A C 1
ATOM 1132 O O . ALA A 1 143 ? -3.181 -10.251 -7.854 1.00 94.44 143 ALA A O 1
ATOM 1133 N N . GLY A 1 144 ? -0.984 -10.619 -7.586 1.00 94.69 144 GLY A N 1
ATOM 1134 C CA . GLY A 1 144 ? -1.124 -11.926 -6.943 1.00 94.69 144 GLY A CA 1
ATOM 1135 C C . GLY A 1 144 ? -1.878 -11.872 -5.612 1.00 94.69 144 GLY A C 1
ATOM 1136 O O . GLY A 1 144 ? -2.323 -12.901 -5.123 1.00 94.69 144 GLY A O 1
ATOM 1137 N N . LEU A 1 145 ? -2.087 -10.687 -5.026 1.00 95.31 145 LEU A N 1
ATOM 1138 C CA . LEU A 1 145 ? -2.898 -10.523 -3.818 1.00 95.31 145 LEU A CA 1
ATOM 1139 C C . LEU A 1 145 ? -4.406 -10.699 -4.051 1.00 95.31 145 LEU A C 1
ATOM 1141 O O . LEU A 1 145 ? -5.115 -10.993 -3.085 1.00 95.31 145 LEU A O 1
ATOM 1145 N N . TRP A 1 146 ? -4.891 -10.538 -5.288 1.00 94.06 146 TRP A N 1
ATOM 1146 C CA . TRP A 1 146 ? -6.320 -10.614 -5.631 1.00 94.06 146 TRP A CA 1
ATOM 1147 C C . TRP A 1 146 ? -6.645 -11.429 -6.892 1.00 94.06 146 TRP A C 1
ATOM 1149 O O . TRP A 1 146 ? -7.821 -11.655 -7.163 1.00 94.06 146 TRP A O 1
ATOM 1159 N N . ILE A 1 147 ? -5.650 -11.881 -7.658 1.00 91.00 147 ILE A N 1
ATOM 1160 C CA . ILE A 1 147 ? -5.846 -12.771 -8.813 1.00 91.00 147 ILE A CA 1
ATOM 1161 C C . ILE A 1 147 ? -5.509 -14.206 -8.405 1.00 91.00 147 ILE A C 1
ATOM 1163 O O . ILE A 1 147 ? -4.464 -14.445 -7.800 1.00 91.00 147 ILE A O 1
ATOM 1167 N N . ALA A 1 148 ? -6.376 -15.166 -8.737 1.00 91.19 148 ALA A N 1
ATOM 1168 C CA . ALA A 1 148 ? -6.124 -16.579 -8.466 1.00 91.19 148 ALA A CA 1
ATOM 1169 C C . ALA A 1 148 ? -4.845 -17.068 -9.181 1.00 91.19 148 ALA A C 1
ATOM 1171 O O . ALA A 1 148 ? -4.560 -16.595 -10.279 1.00 91.19 148 ALA A O 1
ATOM 1172 N N . PRO A 1 149 ? -4.076 -18.023 -8.617 1.00 93.06 149 PRO A N 1
ATOM 1173 C CA . PRO A 1 149 ? -2.778 -18.407 -9.183 1.00 93.06 14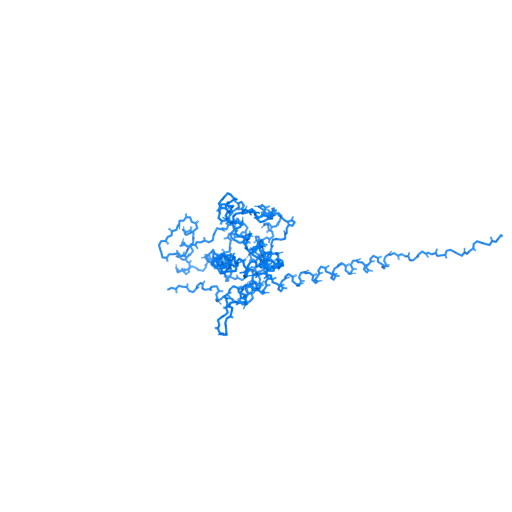9 PRO A CA 1
ATOM 1174 C C . PRO A 1 149 ? -2.842 -18.865 -10.647 1.00 93.06 149 PRO A C 1
ATOM 1176 O O . PRO A 1 149 ? -2.021 -18.427 -11.445 1.00 93.06 149 PRO A O 1
ATOM 1179 N N . ALA A 1 150 ? -3.852 -19.665 -11.009 1.00 93.44 150 ALA A N 1
ATOM 1180 C CA . ALA A 1 150 ? -4.046 -20.136 -12.382 1.00 93.44 150 ALA A CA 1
ATOM 1181 C C . ALA A 1 150 ? -4.328 -18.982 -13.363 1.00 93.44 150 ALA A C 1
ATOM 1183 O O . ALA A 1 150 ? -3.705 -18.900 -14.417 1.00 93.44 150 ALA A O 1
ATOM 1184 N N . ASP A 1 151 ? -5.207 -18.046 -12.990 1.00 92.69 151 ASP A N 1
ATOM 1185 C CA . ASP A 1 151 ? -5.523 -16.872 -13.815 1.00 92.69 151 ASP A CA 1
ATOM 1186 C C . ASP A 1 151 ? -4.337 -15.907 -13.919 1.00 92.69 151 ASP A C 1
ATOM 1188 O O . ASP A 1 151 ? -4.151 -15.235 -14.936 1.00 92.69 151 ASP A O 1
ATOM 1192 N N . PHE A 1 152 ? -3.538 -15.811 -12.853 1.00 93.31 152 PHE A N 1
ATOM 1193 C CA . PHE A 1 152 ? -2.337 -14.987 -12.831 1.00 93.31 152 PHE A CA 1
ATOM 1194 C C . PHE A 1 152 ? -1.304 -15.540 -13.813 1.00 93.31 152 PHE A C 1
ATOM 1196 O O . PHE A 1 152 ? -0.807 -14.795 -14.656 1.00 93.31 152 PHE A O 1
ATOM 1203 N N . GLU A 1 153 ? -1.019 -16.840 -13.738 1.00 94.69 153 GLU A N 1
ATOM 1204 C CA . GLU A 1 153 ? -0.074 -17.514 -14.626 1.00 94.69 153 GLU A CA 1
ATOM 1205 C C . GLU A 1 153 ? -0.532 -17.455 -16.083 1.00 94.69 153 GLU A C 1
ATOM 1207 O O . GLU A 1 153 ? 0.246 -17.060 -16.948 1.00 94.69 153 GLU A O 1
ATOM 1212 N N . ALA A 1 154 ? -1.814 -17.714 -16.352 1.00 94.06 154 ALA A N 1
ATOM 1213 C CA . ALA A 1 154 ? -2.379 -17.587 -17.693 1.00 94.06 154 ALA A CA 1
ATOM 1214 C C . ALA A 1 154 ? -2.245 -16.163 -18.265 1.00 94.06 154 ALA A C 1
ATOM 1216 O O . ALA A 1 154 ? -2.072 -15.989 -19.470 1.00 94.06 154 ALA A O 1
ATOM 1217 N N . ARG A 1 155 ? -2.318 -15.128 -17.414 1.00 89.94 155 ARG A N 1
ATOM 1218 C CA . ARG A 1 155 ? -2.221 -13.723 -17.836 1.00 89.94 155 ARG A CA 1
ATOM 1219 C C . ARG A 1 155 ? -0.783 -13.217 -17.967 1.00 89.94 155 ARG A C 1
ATOM 1221 O O . ARG A 1 155 ? -0.531 -12.377 -18.830 1.00 89.94 155 ARG A O 1
ATOM 1228 N N . PHE A 1 156 ? 0.125 -13.637 -17.090 1.00 90.12 156 PHE A N 1
ATOM 1229 C CA . PHE A 1 156 ? 1.465 -13.047 -16.976 1.00 90.12 156 PHE A CA 1
ATOM 1230 C C . PHE A 1 156 ? 2.609 -14.008 -17.317 1.00 90.12 156 PHE A C 1
ATOM 1232 O O . PHE A 1 156 ? 3.740 -13.549 -17.446 1.00 90.12 156 PHE A O 1
ATOM 1239 N N . GLY A 1 157 ? 2.336 -15.304 -17.484 1.00 91.69 157 GLY A N 1
ATOM 1240 C CA . GLY A 1 157 ? 3.324 -16.322 -17.854 1.00 91.69 157 GLY A CA 1
ATOM 1241 C C . GLY A 1 157 ? 4.254 -16.761 -16.719 1.00 91.69 157 GLY A C 1
ATOM 1242 O O . GLY A 1 157 ? 5.245 -17.432 -16.980 1.00 91.69 157 GLY A O 1
ATOM 1243 N N . PHE A 1 158 ? 3.974 -16.371 -15.472 1.00 93.19 158 PHE A N 1
ATOM 1244 C CA . PHE A 1 158 ? 4.737 -16.781 -14.289 1.00 93.19 158 PHE A CA 1
ATOM 1245 C C . PHE A 1 158 ? 3.857 -16.759 -13.033 1.00 93.19 158 PHE A C 1
ATOM 1247 O O . PHE A 1 158 ? 2.773 -16.177 -13.051 1.00 93.19 158 PHE A O 1
ATOM 1254 N N . GLN A 1 159 ? 4.342 -17.328 -11.925 1.00 91.12 159 GLN A N 1
ATOM 1255 C CA . GLN A 1 159 ? 3.712 -17.206 -10.607 1.00 91.12 159 GLN A CA 1
ATOM 1256 C C . GLN A 1 159 ? 4.580 -16.381 -9.643 1.00 91.12 159 GLN A C 1
ATOM 1258 O O . GLN A 1 159 ? 5.793 -16.568 -9.611 1.00 91.12 159 GLN A O 1
ATOM 1263 N N . PRO A 1 160 ? 3.989 -15.477 -8.840 1.00 90.25 160 PRO A N 1
ATOM 1264 C CA . PRO A 1 160 ? 4.734 -14.694 -7.864 1.00 90.25 160 PRO A CA 1
ATOM 1265 C C . PRO A 1 160 ? 5.147 -15.563 -6.669 1.00 90.25 160 PRO A C 1
ATOM 1267 O O . PRO A 1 160 ? 4.318 -16.250 -6.067 1.00 90.25 160 PRO A O 1
ATOM 1270 N N . ASP A 1 161 ? 6.409 -15.46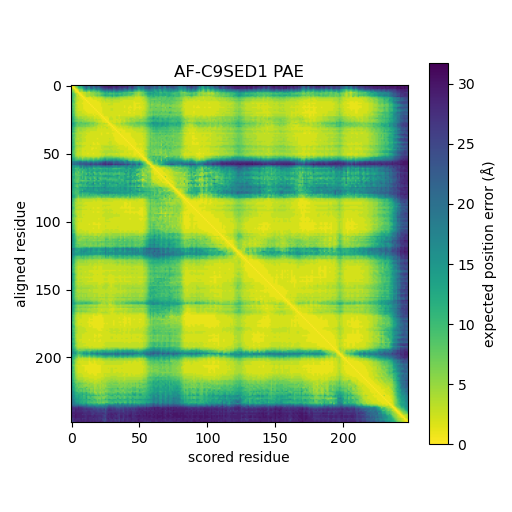4 -6.252 1.00 85.25 161 ASP A N 1
ATOM 1271 C CA . ASP A 1 161 ? 6.952 -16.327 -5.189 1.00 85.25 161 ASP A CA 1
ATOM 1272 C C . ASP A 1 161 ? 6.293 -16.072 -3.823 1.00 85.25 161 ASP A C 1
ATOM 1274 O O . ASP A 1 161 ? 5.966 -16.990 -3.061 1.00 85.25 161 ASP A O 1
ATOM 1278 N N . VAL A 1 162 ? 6.087 -14.788 -3.508 1.00 86.56 162 VAL A N 1
ATOM 1279 C CA . VAL A 1 162 ? 5.742 -14.321 -2.155 1.00 86.56 162 VAL A CA 1
ATOM 1280 C C . VAL A 1 162 ? 4.293 -13.851 -2.043 1.00 86.56 162 VAL A C 1
ATOM 1282 O O . VAL A 1 162 ? 3.641 -14.075 -1.020 1.00 86.56 162 VAL A O 1
ATOM 1285 N N . LEU A 1 163 ? 3.789 -13.137 -3.050 1.00 92.00 163 LEU A N 1
ATOM 1286 C CA . LEU A 1 163 ? 2.490 -12.469 -2.981 1.00 92.00 163 LEU A CA 1
ATOM 1287 C C . LEU A 1 163 ? 1.405 -13.393 -3.519 1.00 92.00 163 LEU A C 1
ATOM 1289 O O . LEU A 1 163 ? 1.329 -13.642 -4.713 1.00 92.00 163 LEU A O 1
ATOM 1293 N N . ARG A 1 164 ? 0.569 -13.898 -2.615 1.00 90.44 164 ARG A N 1
ATOM 1294 C CA . ARG A 1 164 ? -0.504 -14.846 -2.923 1.00 90.44 164 ARG A CA 1
ATOM 1295 C C . ARG A 1 164 ? -1.860 -14.287 -2.505 1.00 90.44 164 ARG A C 1
ATOM 1297 O O . ARG A 1 164 ? -1.890 -13.410 -1.632 1.00 90.44 164 ARG A O 1
ATOM 1304 N N . PRO A 1 165 ? -2.969 -14.830 -3.037 1.00 91.56 165 PRO A N 1
ATOM 1305 C CA . PRO A 1 165 ? -4.287 -14.308 -2.729 1.00 91.56 165 PRO A CA 1
ATOM 1306 C C . PRO A 1 165 ? -4.584 -14.333 -1.235 1.00 91.56 165 PRO A C 1
ATOM 1308 O O . PRO A 1 165 ? -4.409 -15.350 -0.555 1.00 91.56 165 PRO A O 1
ATOM 1311 N N . LEU A 1 166 ? -5.050 -13.199 -0.719 1.00 90.25 166 LEU A N 1
ATOM 1312 C CA . LEU A 1 166 ? -5.515 -13.097 0.659 1.00 90.25 166 LEU A CA 1
ATOM 1313 C C . LEU A 1 166 ? -6.840 -13.847 0.805 1.00 90.25 166 LEU A C 1
ATOM 1315 O O . LEU A 1 166 ? -7.813 -13.522 0.129 1.00 90.25 166 LEU A O 1
ATOM 1319 N N . ARG A 1 167 ? -6.919 -14.797 1.748 1.00 87.56 167 ARG A N 1
ATOM 1320 C CA . ARG A 1 167 ? -8.135 -15.618 1.941 1.00 87.56 167 ARG A CA 1
ATOM 1321 C C . ARG A 1 167 ? -9.386 -14.800 2.248 1.00 87.56 167 ARG A C 1
ATOM 1323 O O . ARG A 1 167 ? -10.484 -15.229 1.927 1.00 87.56 167 ARG A O 1
ATOM 1330 N N . SER A 1 168 ? -9.229 -13.658 2.911 1.00 89.06 168 SER A N 1
ATOM 1331 C CA . SER A 1 168 ? -10.353 -12.793 3.270 1.00 89.06 168 SER A CA 1
ATOM 1332 C C . SER A 1 168 ? -10.832 -11.900 2.127 1.00 89.06 168 SER A C 1
ATOM 1334 O O . SER A 1 168 ? -11.843 -11.229 2.301 1.00 89.06 168 SER A O 1
ATOM 1336 N N . GLY A 1 169 ? -10.075 -11.791 1.026 1.00 92.00 169 GLY A N 1
ATOM 1337 C CA . GLY A 1 169 ? -10.322 -10.790 -0.017 1.00 92.00 169 GLY A CA 1
ATOM 1338 C C . GLY A 1 169 ? -10.235 -9.339 0.475 1.00 92.00 169 GLY A C 1
ATOM 1339 O O . GLY A 1 169 ? -10.601 -8.428 -0.254 1.00 92.00 169 GLY A O 1
ATOM 1340 N N . CYS A 1 170 ? -9.770 -9.105 1.709 1.00 96.12 170 CYS A N 1
ATOM 1341 C CA . CYS A 1 170 ? -9.821 -7.789 2.333 1.00 96.12 170 CYS A CA 1
ATOM 1342 C C . CYS A 1 170 ? -8.855 -6.814 1.654 1.00 96.12 170 CYS A C 1
ATOM 1344 O O . CYS A 1 170 ? -7.636 -6.959 1.778 1.00 96.12 170 CYS A O 1
ATOM 1346 N N . GLU A 1 171 ? -9.393 -5.774 1.023 1.00 97.31 171 GLU A N 1
ATOM 1347 C CA . GLU A 1 171 ? -8.609 -4.759 0.314 1.00 97.31 171 GLU A CA 1
ATOM 1348 C C . GLU A 1 171 ? -7.702 -3.968 1.267 1.00 97.31 171 GLU A C 1
ATOM 1350 O O . GLU A 1 171 ? -6.562 -3.655 0.931 1.00 97.31 171 GLU A O 1
ATOM 1355 N N . ALA A 1 172 ? -8.147 -3.718 2.504 1.00 97.69 172 ALA A N 1
ATOM 1356 C CA . ALA A 1 172 ? -7.309 -3.096 3.529 1.00 97.69 172 ALA A CA 1
ATOM 1357 C C . ALA A 1 172 ? -6.130 -3.998 3.941 1.00 97.69 172 ALA A C 1
ATOM 1359 O O . ALA A 1 172 ? -5.016 -3.508 4.120 1.00 97.69 172 ALA A O 1
ATOM 1360 N N . CYS A 1 173 ? -6.321 -5.321 4.019 1.00 97.50 173 CYS A N 1
ATOM 1361 C CA . CYS A 1 173 ? -5.206 -6.248 4.230 1.00 97.50 173 CYS A CA 1
ATOM 1362 C C . CYS A 1 173 ? -4.238 -6.239 3.041 1.00 97.50 173 CYS A C 1
ATOM 1364 O O . CYS A 1 173 ? -3.030 -6.239 3.261 1.00 97.50 173 CYS A O 1
ATOM 1366 N N . MET A 1 174 ? -4.737 -6.198 1.801 1.00 97.50 174 MET A N 1
ATOM 1367 C CA . MET A 1 174 ? -3.891 -6.122 0.599 1.00 97.50 174 MET A CA 1
ATOM 1368 C C . MET A 1 174 ? -3.039 -4.848 0.610 1.00 97.50 174 MET A C 1
ATOM 1370 O O . MET A 1 174 ? -1.823 -4.905 0.425 1.00 97.50 174 MET A O 1
ATOM 1374 N N . LEU A 1 175 ? -3.655 -3.705 0.923 1.00 97.94 175 LEU A N 1
ATOM 1375 C CA . LEU A 1 175 ? -2.950 -2.437 1.103 1.00 97.94 175 LEU A CA 1
ATOM 1376 C C . LEU A 1 175 ? -1.918 -2.525 2.234 1.00 97.94 175 LEU A C 1
ATOM 1378 O O . LEU A 1 175 ? -0.802 -2.042 2.075 1.00 97.94 175 LEU A O 1
ATOM 1382 N N . ALA A 1 176 ? -2.242 -3.194 3.344 1.00 97.56 176 ALA A N 1
ATOM 1383 C CA . ALA A 1 176 ? -1.314 -3.382 4.455 1.00 97.56 176 ALA A CA 1
ATOM 1384 C C . ALA A 1 176 ? -0.111 -4.272 4.097 1.00 97.56 176 ALA A C 1
ATOM 1386 O O . ALA A 1 176 ? 1.005 -4.003 4.550 1.00 97.56 176 ALA A O 1
ATOM 1387 N N . VAL A 1 177 ? -0.308 -5.306 3.270 1.00 96.75 177 VAL A N 1
ATOM 1388 C CA . VAL A 1 177 ? 0.778 -6.129 2.710 1.00 96.75 177 VAL A CA 1
ATOM 1389 C C . VAL A 1 177 ? 1.741 -5.239 1.922 1.00 96.75 177 VAL A C 1
ATOM 1391 O O . VAL A 1 177 ? 2.951 -5.279 2.165 1.00 96.75 177 VAL A O 1
ATOM 1394 N N . VAL A 1 178 ? 1.226 -4.417 1.007 1.00 96.94 178 VAL A N 1
ATOM 1395 C CA . VAL A 1 178 ? 2.052 -3.510 0.193 1.00 96.94 178 VAL A CA 1
ATOM 1396 C C . VAL A 1 178 ? 2.739 -2.457 1.065 1.00 96.94 178 VAL A C 1
ATOM 1398 O O . VAL A 1 178 ? 3.956 -2.298 0.989 1.00 96.94 178 VAL A O 1
ATOM 1401 N N . GLY A 1 179 ? 1.994 -1.822 1.972 1.00 96.56 179 GLY A N 1
ATOM 1402 C CA . GLY A 1 179 ? 2.473 -0.780 2.885 1.00 96.56 179 GLY A CA 1
ATOM 1403 C C . GLY A 1 179 ? 3.597 -1.206 3.834 1.00 96.56 179 GLY A C 1
ATOM 1404 O O . GLY A 1 179 ? 4.288 -0.362 4.400 1.00 96.56 179 GLY A O 1
ATOM 1405 N N . ALA A 1 180 ? 3.818 -2.510 4.009 1.00 94.56 180 ALA A N 1
ATOM 1406 C CA . ALA A 1 180 ? 4.902 -3.049 4.828 1.00 94.56 180 ALA A CA 1
ATOM 1407 C C . ALA A 1 180 ? 6.176 -3.412 4.042 1.00 94.56 180 ALA A C 1
ATOM 1409 O O . ALA A 1 180 ? 7.134 -3.902 4.644 1.00 94.56 180 ALA A O 1
ATOM 1410 N N . ARG A 1 181 ? 6.208 -3.213 2.718 1.00 94.00 181 ARG A N 1
ATOM 1411 C CA . ARG A 1 181 ? 7.310 -3.649 1.846 1.00 94.00 181 ARG A CA 1
ATOM 1412 C C . ARG A 1 181 ? 8.015 -2.461 1.218 1.00 94.00 181 ARG A C 1
ATOM 1414 O O . ARG A 1 181 ? 7.548 -1.911 0.227 1.00 94.00 181 ARG A O 1
ATOM 1421 N N . ALA A 1 182 ? 9.179 -2.123 1.768 1.00 94.38 182 ALA A N 1
ATOM 1422 C CA . ALA A 1 182 ? 9.977 -0.982 1.326 1.00 94.38 182 ALA A CA 1
ATOM 1423 C C . ALA A 1 182 ? 10.236 -0.992 -0.190 1.00 94.38 182 ALA A C 1
ATOM 1425 O O . ALA A 1 182 ? 9.980 0.013 -0.843 1.00 94.38 182 ALA A O 1
ATOM 1426 N N . GLN A 1 183 ? 10.647 -2.132 -0.758 1.00 95.00 183 GLN A N 1
ATOM 1427 C CA . GLN A 1 183 ? 10.940 -2.206 -2.190 1.00 95.00 183 GLN A CA 1
ATOM 1428 C C . GLN A 1 183 ? 9.703 -1.955 -3.065 1.00 95.00 183 GLN A C 1
ATOM 1430 O O . GLN A 1 183 ? 9.789 -1.192 -4.017 1.00 95.00 183 GLN A O 1
ATOM 1435 N N . LEU A 1 184 ? 8.535 -2.510 -2.710 1.00 96.19 184 LEU A N 1
ATOM 1436 C CA . LEU A 1 184 ? 7.302 -2.251 -3.466 1.00 96.19 184 LEU A CA 1
ATOM 1437 C C . LEU A 1 184 ? 6.892 -0.779 -3.399 1.00 96.19 184 LEU A C 1
ATOM 1439 O O . LEU A 1 184 ? 6.388 -0.236 -4.374 1.00 96.19 184 LEU A O 1
ATOM 1443 N N . LEU A 1 185 ? 7.103 -0.125 -2.254 1.00 97.62 185 LEU A N 1
ATOM 1444 C CA . LEU A 1 185 ? 6.829 1.303 -2.107 1.00 97.62 185 LEU A CA 1
ATOM 1445 C C . LEU A 1 185 ? 7.773 2.152 -2.967 1.00 97.62 185 LEU A C 1
ATOM 1447 O O . LEU A 1 185 ? 7.324 3.124 -3.572 1.00 97.62 185 LEU A O 1
ATOM 1451 N N . VAL A 1 186 ? 9.053 1.775 -3.055 1.00 96.50 186 VAL A N 1
ATOM 1452 C CA . VAL A 1 186 ? 10.029 2.416 -3.951 1.00 96.50 186 VAL A CA 1
ATOM 1453 C C . VAL A 1 186 ? 9.613 2.242 -5.409 1.00 96.50 186 VAL A C 1
ATOM 1455 O O . VAL A 1 186 ? 9.546 3.234 -6.132 1.00 96.50 186 VAL A O 1
ATOM 1458 N N . ASP A 1 187 ? 9.266 1.020 -5.820 1.00 95.94 187 ASP A N 1
ATOM 1459 C CA . ASP A 1 187 ? 8.820 0.721 -7.183 1.00 95.94 187 ASP A CA 1
ATOM 1460 C C . ASP A 1 187 ? 7.548 1.525 -7.533 1.00 95.94 187 ASP A C 1
ATOM 1462 O O . ASP A 1 187 ? 7.504 2.225 -8.546 1.00 95.94 187 ASP A O 1
ATOM 1466 N N . LEU A 1 188 ? 6.534 1.524 -6.657 1.00 96.56 188 LEU A N 1
ATOM 1467 C CA . LEU A 1 188 ? 5.306 2.312 -6.835 1.00 96.56 188 LEU A CA 1
ATOM 1468 C C . LEU A 1 188 ? 5.602 3.807 -6.974 1.00 96.56 188 LEU A C 1
ATOM 1470 O O . LEU A 1 188 ? 5.059 4.473 -7.859 1.00 96.56 188 LEU A O 1
ATOM 1474 N N . ARG A 1 189 ? 6.473 4.340 -6.112 1.00 96.50 189 ARG A N 1
ATOM 1475 C CA . ARG A 1 189 ? 6.879 5.745 -6.156 1.00 96.50 189 ARG A CA 1
ATOM 1476 C C . ARG A 1 189 ? 7.589 6.075 -7.464 1.00 96.50 189 ARG A C 1
ATOM 1478 O O . ARG A 1 189 ? 7.233 7.063 -8.099 1.00 96.50 189 ARG A O 1
ATOM 1485 N N . ALA A 1 190 ? 8.539 5.247 -7.891 1.00 93.44 190 ALA A N 1
ATOM 1486 C CA . ALA A 1 190 ? 9.257 5.424 -9.151 1.00 93.44 190 ALA A CA 1
ATOM 1487 C C . ALA A 1 190 ? 8.302 5.400 -10.358 1.00 93.44 190 ALA A C 1
ATOM 1489 O O . ALA A 1 190 ? 8.366 6.290 -11.204 1.00 93.44 190 ALA A O 1
ATOM 1490 N N . ASN A 1 191 ? 7.358 4.452 -10.395 1.00 92.62 191 ASN A N 1
ATOM 1491 C CA . ASN A 1 191 ? 6.356 4.334 -11.461 1.00 92.62 191 ASN A CA 1
ATOM 1492 C C . ASN A 1 191 ? 5.455 5.573 -11.580 1.00 92.62 191 ASN A C 1
ATOM 1494 O O . ASN A 1 191 ? 5.074 5.977 -12.682 1.00 92.62 191 ASN A O 1
ATOM 1498 N N . MET A 1 192 ? 5.094 6.172 -10.443 1.00 93.62 192 MET A N 1
ATOM 1499 C CA . MET A 1 192 ? 4.320 7.411 -10.410 1.00 93.62 192 MET A CA 1
ATOM 1500 C C . MET A 1 192 ? 5.172 8.600 -10.849 1.00 93.62 192 MET A C 1
ATOM 1502 O O . MET A 1 192 ? 4.769 9.311 -11.765 1.00 93.62 192 MET A O 1
ATOM 1506 N N . LEU A 1 193 ? 6.368 8.774 -10.279 1.00 92.19 193 LEU A N 1
ATOM 1507 C CA . LEU A 1 193 ? 7.267 9.884 -10.613 1.00 92.19 193 LEU A CA 1
ATOM 1508 C C . LEU A 1 193 ? 7.673 9.901 -12.089 1.00 92.19 193 LEU A C 1
ATOM 1510 O O . LEU A 1 193 ? 7.713 10.972 -12.685 1.00 92.19 193 LEU A O 1
ATOM 1514 N N . ALA A 1 194 ? 7.899 8.735 -12.699 1.00 88.56 194 ALA A N 1
ATOM 1515 C CA . ALA A 1 194 ? 8.227 8.623 -14.121 1.00 88.56 194 ALA A CA 1
ATOM 1516 C C . ALA A 1 194 ? 7.105 9.126 -15.051 1.00 88.56 194 ALA A C 1
ATOM 1518 O O . ALA A 1 194 ? 7.353 9.431 -16.217 1.00 88.56 194 ALA A O 1
ATOM 1519 N N . ARG A 1 195 ? 5.861 9.197 -14.557 1.00 85.25 195 ARG A N 1
ATOM 1520 C CA . ARG A 1 195 ? 4.686 9.653 -15.319 1.00 85.25 195 ARG A CA 1
ATOM 1521 C C . ARG A 1 195 ? 4.135 10.990 -14.833 1.00 85.25 195 ARG A C 1
ATOM 1523 O O . ARG A 1 195 ? 3.326 11.589 -15.544 1.00 85.25 195 ARG A O 1
ATOM 1530 N N . SER A 1 196 ? 4.548 11.452 -13.654 1.00 83.06 196 SER A N 1
ATOM 1531 C CA . SER A 1 196 ? 4.181 12.759 -13.120 1.00 83.06 196 SER A CA 1
ATOM 1532 C C . SER A 1 196 ? 4.645 13.860 -14.072 1.00 83.06 196 SER A C 1
ATOM 1534 O O . SER A 1 196 ? 5.803 13.910 -14.483 1.00 83.06 196 SER A O 1
ATOM 1536 N N . LYS A 1 197 ? 3.729 14.764 -14.421 1.00 77.50 197 LYS A N 1
ATOM 1537 C CA . LYS A 1 197 ? 4.018 15.970 -15.207 1.00 77.50 197 LYS A CA 1
ATOM 1538 C C . LYS A 1 197 ? 3.848 17.194 -14.316 1.00 77.50 197 LYS A C 1
ATOM 1540 O O . LYS A 1 197 ? 3.151 17.144 -13.303 1.00 77.50 197 LYS A O 1
ATOM 1545 N N . ARG A 1 198 ? 4.457 18.318 -14.703 1.00 68.94 198 ARG A N 1
ATOM 1546 C CA . ARG A 1 198 ? 4.305 19.591 -13.986 1.00 68.9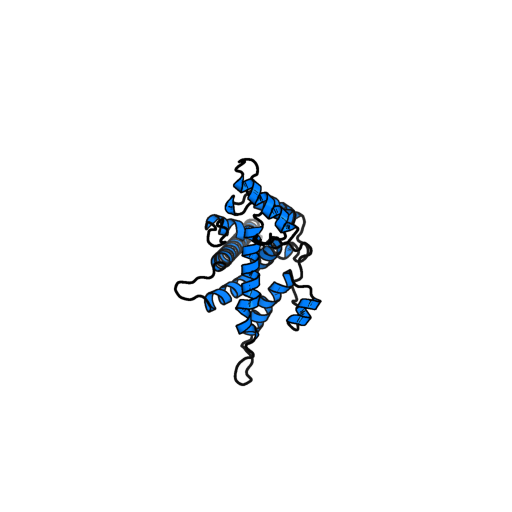4 198 ARG A CA 1
ATOM 1547 C C . ARG A 1 198 ? 2.812 19.932 -13.855 1.00 68.94 198 ARG A C 1
ATOM 1549 O O . ARG A 1 198 ? 2.132 20.062 -14.866 1.00 68.94 198 ARG A O 1
ATOM 1556 N N . GLY A 1 199 ? 2.314 20.036 -12.622 1.00 65.44 199 GLY A N 1
ATOM 1557 C CA . GLY A 1 199 ? 0.915 20.372 -12.323 1.00 65.44 199 GLY A CA 1
ATOM 1558 C C . GLY A 1 199 ? -0.070 19.197 -12.246 1.00 65.44 199 GLY A C 1
ATOM 1559 O O . GLY A 1 199 ? -1.236 19.434 -11.951 1.00 65.44 199 GLY A O 1
ATOM 1560 N N . HIS A 1 200 ? 0.360 17.948 -12.465 1.00 79.06 200 HIS A N 1
ATOM 1561 C CA . HIS A 1 200 ? -0.499 16.773 -12.283 1.00 79.06 200 HIS A CA 1
ATOM 1562 C C . HIS A 1 200 ? 0.239 15.665 -11.528 1.00 79.06 200 HIS A C 1
ATOM 1564 O O . HIS A 1 200 ? 0.998 14.884 -12.111 1.00 79.06 200 HIS A O 1
ATOM 1570 N N . GLU A 1 201 ? 0.011 15.617 -10.217 1.00 83.94 201 GLU A N 1
ATOM 1571 C CA . GLU A 1 201 ? 0.578 14.607 -9.331 1.00 83.94 201 GLU A CA 1
ATOM 1572 C C . GLU A 1 201 ? -0.439 13.481 -9.078 1.00 83.94 201 GLU A C 1
ATOM 1574 O O . GLU A 1 201 ? -1.589 13.766 -8.732 1.00 83.94 201 GLU A O 1
ATOM 1579 N N . PRO A 1 202 ? -0.057 12.197 -9.228 1.00 89.88 202 PRO A N 1
ATOM 1580 C CA . PRO A 1 202 ? -0.963 11.087 -8.963 1.00 89.88 202 PRO A CA 1
ATOM 1581 C C . PRO A 1 202 ? -1.487 11.118 -7.524 1.00 89.88 202 PRO A C 1
ATOM 1583 O O . PRO A 1 202 ? -0.711 11.094 -6.572 1.00 89.88 202 PRO A O 1
ATOM 1586 N N . ALA A 1 203 ? -2.810 11.070 -7.342 1.00 90.25 203 ALA A N 1
ATOM 1587 C CA . ALA A 1 203 ? -3.439 11.133 -6.018 1.00 90.25 203 ALA A CA 1
ATOM 1588 C C . ALA A 1 203 ? -2.913 10.085 -5.017 1.00 90.25 203 ALA A C 1
ATOM 1590 O O . ALA A 1 203 ? -2.910 10.332 -3.809 1.00 90.25 203 ALA A O 1
ATOM 1591 N N . PHE A 1 204 ? -2.462 8.929 -5.516 1.00 93.50 204 PHE A N 1
ATOM 1592 C CA . PHE A 1 204 ? -1.906 7.835 -4.719 1.00 93.50 204 PHE A CA 1
ATOM 1593 C C . PHE A 1 204 ? -0.502 8.123 -4.166 1.00 93.50 204 PHE A C 1
ATOM 1595 O O . PHE A 1 204 ? -0.129 7.547 -3.143 1.00 93.50 204 PHE A O 1
ATOM 1602 N N . LEU A 1 205 ? 0.254 9.036 -4.786 1.00 94.44 205 LEU A N 1
ATOM 1603 C CA . LEU A 1 205 ? 1.643 9.323 -4.423 1.00 94.44 205 LEU A CA 1
ATOM 1604 C C . LEU A 1 205 ? 1.762 9.770 -2.962 1.00 94.44 205 LEU A C 1
ATOM 1606 O O . LEU A 1 205 ? 2.575 9.221 -2.224 1.00 94.44 205 LEU A O 1
ATOM 1610 N N . ARG A 1 206 ? 0.832 10.609 -2.485 1.00 94.94 206 ARG A N 1
ATOM 1611 C CA . ARG A 1 206 ? 0.773 11.034 -1.073 1.00 94.94 206 ARG A CA 1
ATOM 1612 C C . ARG A 1 206 ? 0.688 9.866 -0.075 1.00 94.94 206 ARG A C 1
ATOM 1614 O O . ARG A 1 206 ? 1.172 9.976 1.049 1.00 94.94 206 ARG A O 1
ATOM 1621 N N . PHE A 1 207 ? 0.024 8.765 -0.446 1.00 97.19 207 PHE A N 1
ATOM 1622 C CA . PHE A 1 207 ? -0.129 7.592 0.421 1.00 97.19 207 PHE A CA 1
ATOM 1623 C C . PHE A 1 207 ? 1.156 6.770 0.424 1.00 97.19 207 PHE A C 1
ATOM 1625 O O . PHE A 1 207 ? 1.603 6.334 1.484 1.00 97.19 207 PHE A O 1
ATOM 1632 N N . VAL A 1 208 ? 1.780 6.615 -0.746 1.00 97.56 208 VAL A N 1
ATOM 1633 C CA . VAL A 1 208 ? 3.077 5.944 -0.887 1.00 97.56 208 VAL A CA 1
ATOM 1634 C C . VAL A 1 208 ? 4.171 6.695 -0.135 1.00 97.56 208 VAL A C 1
ATOM 1636 O O . VAL A 1 208 ? 4.886 6.074 0.650 1.00 97.56 208 VAL A O 1
ATOM 1639 N N . ASP A 1 209 ? 4.239 8.020 -0.254 1.00 97.38 209 ASP A N 1
ATOM 1640 C CA . ASP A 1 209 ? 5.192 8.839 0.502 1.00 97.38 209 ASP A CA 1
ATOM 1641 C C . ASP A 1 209 ? 4.965 8.730 2.016 1.00 97.38 209 ASP A C 1
ATOM 1643 O O . ASP A 1 209 ? 5.914 8.556 2.784 1.00 97.38 209 ASP A O 1
ATOM 1647 N N . ALA A 1 210 ? 3.706 8.741 2.467 1.00 97.38 210 ALA A N 1
ATOM 1648 C CA . ALA A 1 210 ? 3.390 8.557 3.881 1.00 97.38 210 ALA A CA 1
ATOM 1649 C C . ALA A 1 210 ? 3.761 7.153 4.401 1.00 97.38 210 ALA A C 1
ATOM 1651 O O . ALA A 1 210 ? 4.203 7.027 5.546 1.00 97.38 210 ALA A O 1
ATOM 1652 N N . TRP A 1 211 ? 3.609 6.099 3.590 1.00 97.88 211 TRP A N 1
ATOM 1653 C CA . TRP A 1 211 ? 4.094 4.757 3.934 1.00 97.88 211 TRP A CA 1
ATOM 1654 C C . TRP A 1 211 ? 5.619 4.701 4.022 1.00 97.88 211 TRP A C 1
ATOM 1656 O O . TRP A 1 211 ? 6.143 4.157 4.994 1.00 97.88 211 TRP A O 1
ATOM 1666 N N . ILE A 1 212 ? 6.333 5.274 3.049 1.00 97.56 212 ILE A N 1
ATOM 1667 C CA . ILE A 1 212 ? 7.804 5.316 3.038 1.00 97.56 212 ILE A CA 1
ATOM 1668 C C . ILE A 1 212 ? 8.318 6.016 4.295 1.00 97.56 212 ILE A C 1
ATOM 1670 O O . ILE A 1 212 ? 9.170 5.477 5.004 1.00 97.56 212 ILE A O 1
ATOM 1674 N N . GLU A 1 213 ? 7.743 7.169 4.625 1.00 96.38 213 GLU A N 1
ATOM 1675 C CA . GLU A 1 213 ? 8.103 7.928 5.820 1.00 96.38 213 GLU A CA 1
ATOM 1676 C C . GLU A 1 213 ? 7.834 7.138 7.111 1.00 96.38 213 GLU A C 1
ATOM 1678 O O . GLU A 1 213 ? 8.644 7.138 8.044 1.00 96.38 213 GLU A O 1
ATOM 1683 N N . TRP A 1 214 ? 6.720 6.405 7.174 1.00 94.81 214 TRP A N 1
ATOM 1684 C CA . TRP A 1 214 ? 6.419 5.529 8.306 1.00 94.81 214 TRP A CA 1
ATOM 1685 C C . TRP A 1 214 ? 7.430 4.384 8.451 1.00 94.81 214 TRP A C 1
ATOM 1687 O O . TRP A 1 214 ? 7.915 4.125 9.561 1.00 94.81 214 TRP A O 1
ATOM 1697 N N . VAL A 1 215 ? 7.766 3.711 7.346 1.00 92.25 215 VAL A N 1
ATOM 1698 C CA . VAL A 1 215 ? 8.754 2.624 7.317 1.00 92.25 215 VAL A CA 1
ATOM 1699 C C . VAL A 1 215 ? 10.122 3.144 7.755 1.00 92.25 215 VAL A C 1
ATOM 1701 O O . VAL A 1 215 ? 10.732 2.538 8.639 1.00 92.25 215 VAL A O 1
ATOM 1704 N N . ARG A 1 216 ? 10.555 4.302 7.243 1.00 91.38 216 ARG A N 1
ATOM 1705 C CA . ARG A 1 216 ? 11.805 4.970 7.639 1.00 91.38 216 ARG A CA 1
ATOM 1706 C C . ARG A 1 216 ? 11.867 5.192 9.152 1.00 91.38 216 ARG A C 1
ATOM 1708 O O . ARG A 1 216 ? 12.751 4.650 9.818 1.00 91.38 216 ARG A O 1
ATOM 1715 N N . ARG A 1 217 ? 10.861 5.863 9.728 1.00 90.94 217 ARG A N 1
ATOM 1716 C CA . ARG A 1 217 ? 10.777 6.109 11.184 1.00 90.94 217 ARG A CA 1
ATOM 1717 C C . ARG A 1 217 ? 10.740 4.820 12.004 1.00 90.94 217 ARG A C 1
ATOM 1719 O O . ARG A 1 217 ? 11.207 4.772 13.143 1.00 90.94 217 ARG A O 1
ATOM 1726 N N . ARG A 1 218 ? 10.104 3.759 11.499 1.00 87.75 218 ARG A N 1
ATOM 1727 C CA . ARG A 1 218 ? 10.070 2.452 12.177 1.00 87.75 218 ARG A CA 1
ATOM 1728 C C . ARG A 1 218 ? 11.453 1.796 12.189 1.00 87.75 218 ARG A C 1
ATOM 1730 O O . ARG A 1 218 ? 11.834 1.256 13.229 1.00 87.75 218 ARG A O 1
ATOM 1737 N N . CYS A 1 219 ? 12.186 1.852 11.080 1.00 85.50 219 CYS A N 1
ATOM 1738 C CA . CYS A 1 219 ? 13.552 1.340 10.983 1.00 85.50 219 CYS A CA 1
ATOM 1739 C C . CYS A 1 219 ? 14.502 2.089 11.923 1.00 85.50 219 CYS A C 1
ATOM 1741 O O . CYS A 1 219 ? 15.180 1.443 12.721 1.00 85.50 219 CYS A O 1
ATOM 1743 N N . GLU A 1 220 ? 14.469 3.422 11.918 1.00 86.62 220 GLU A N 1
ATOM 1744 C CA . GLU A 1 220 ? 15.273 4.270 12.813 1.00 86.62 220 GLU A CA 1
ATOM 1745 C C . GLU A 1 220 ? 15.037 3.925 14.285 1.00 86.62 220 GLU A C 1
ATOM 1747 O O . GLU A 1 220 ? 15.971 3.587 15.009 1.00 86.62 220 GLU A O 1
ATOM 1752 N N . ARG A 1 221 ? 13.770 3.871 14.719 1.00 87.31 221 ARG A N 1
ATOM 1753 C CA . ARG A 1 221 ? 13.424 3.481 16.098 1.00 87.31 221 ARG A CA 1
ATOM 1754 C C . ARG A 1 221 ? 13.931 2.088 16.465 1.00 87.31 221 ARG A C 1
ATOM 1756 O O . ARG A 1 221 ? 14.329 1.868 17.607 1.00 87.31 221 ARG A O 1
ATOM 1763 N N . ARG A 1 222 ? 13.902 1.132 15.531 1.00 85.31 222 ARG A N 1
ATOM 1764 C CA . ARG A 1 222 ? 14.414 -0.226 15.773 1.00 85.31 222 ARG A CA 1
ATOM 1765 C C . ARG A 1 222 ? 15.932 -0.224 15.947 1.00 85.31 222 ARG A C 1
ATOM 1767 O O . ARG A 1 222 ? 16.419 -0.943 16.814 1.00 85.31 222 ARG A O 1
ATOM 1774 N N . LEU A 1 223 ? 16.654 0.559 15.148 1.00 83.81 223 LEU A N 1
ATOM 1775 C CA . LEU A 1 223 ? 18.104 0.717 15.269 1.00 83.81 223 LEU A CA 1
ATOM 1776 C C . LEU A 1 223 ? 18.475 1.357 16.609 1.00 83.81 223 LEU A C 1
ATOM 1778 O O . LEU A 1 223 ? 19.284 0.782 17.330 1.00 83.81 223 LEU A O 1
ATOM 1782 N N . CYS A 1 224 ? 17.812 2.450 17.001 1.00 88.12 224 CYS A N 1
ATOM 1783 C CA . CYS A 1 224 ? 18.046 3.091 18.299 1.00 88.12 224 CYS A CA 1
ATOM 1784 C C . CYS A 1 224 ? 17.822 2.122 19.468 1.00 88.12 224 CYS A C 1
ATOM 1786 O O . CYS A 1 224 ? 18.676 2.017 20.337 1.00 88.12 224 CYS A O 1
ATOM 1788 N N . ARG A 1 225 ? 16.727 1.345 19.464 1.00 88.50 225 ARG A N 1
ATOM 1789 C CA . ARG A 1 225 ? 16.466 0.348 20.522 1.00 88.50 225 ARG A CA 1
ATOM 1790 C C . ARG A 1 225 ? 17.542 -0.732 20.602 1.00 88.50 225 ARG A C 1
ATOM 1792 O O . ARG A 1 225 ? 17.917 -1.125 21.699 1.00 88.50 225 ARG A O 1
ATOM 1799 N N . LYS A 1 226 ? 18.019 -1.226 19.454 1.00 87.12 226 LYS A N 1
ATOM 1800 C CA . LYS A 1 226 ? 19.116 -2.204 19.415 1.00 87.12 226 LYS A CA 1
ATOM 1801 C C . LYS A 1 226 ? 20.405 -1.611 19.976 1.00 87.12 226 LYS A C 1
ATOM 1803 O O . LYS A 1 226 ? 21.069 -2.277 20.758 1.00 87.12 226 LYS A O 1
ATOM 1808 N N . ALA A 1 227 ? 20.727 -0.373 19.600 1.00 85.12 227 ALA A N 1
ATOM 1809 C CA . ALA A 1 227 ? 21.897 0.331 20.108 1.00 85.12 227 ALA A CA 1
ATOM 1810 C C . ALA A 1 227 ? 21.813 0.554 21.627 1.00 85.12 227 ALA A C 1
ATOM 1812 O O . ALA A 1 227 ? 22.779 0.272 22.326 1.00 85.12 227 ALA A O 1
ATOM 1813 N N . SER A 1 228 ? 20.655 0.975 22.150 1.00 88.88 228 SER A N 1
ATOM 1814 C CA . SER A 1 228 ? 20.434 1.109 23.597 1.00 88.88 228 SER A CA 1
ATOM 1815 C C . SER A 1 228 ? 20.583 -0.228 24.323 1.00 88.88 228 SER A C 1
ATOM 1817 O O . SER A 1 228 ? 21.343 -0.303 25.278 1.00 88.88 228 SER A O 1
ATOM 1819 N N . GLY A 1 229 ? 19.953 -1.299 23.825 1.00 89.88 229 GLY A N 1
ATOM 1820 C CA . GLY A 1 229 ? 20.074 -2.626 24.437 1.00 89.88 229 GLY A CA 1
ATOM 1821 C C . GLY A 1 229 ? 21.511 -3.159 24.446 1.00 89.88 229 GLY A C 1
ATOM 1822 O O . GLY A 1 229 ? 21.942 -3.732 25.441 1.00 89.88 229 GLY A O 1
ATOM 1823 N N . LEU A 1 230 ? 22.275 -2.921 23.374 1.00 87.94 230 LEU A N 1
ATOM 1824 C CA . LEU A 1 230 ? 23.703 -3.247 23.335 1.00 87.94 230 LEU A CA 1
ATOM 1825 C C . LEU A 1 230 ? 24.500 -2.397 24.335 1.00 87.94 230 LEU A C 1
ATOM 1827 O O . LEU A 1 230 ? 25.350 -2.923 25.043 1.00 87.94 230 LEU A O 1
ATOM 1831 N N . SER A 1 231 ? 24.214 -1.095 24.425 1.00 87.94 231 SER A N 1
ATOM 1832 C CA . SER A 1 231 ? 24.857 -0.211 25.401 1.00 87.94 231 SER A CA 1
ATOM 1833 C C . SER A 1 231 ? 24.601 -0.657 26.841 1.00 87.94 231 SER A C 1
ATOM 1835 O O . SER A 1 231 ? 25.504 -0.544 27.665 1.00 87.94 231 SER A O 1
ATOM 1837 N N . ASP A 1 232 ? 23.398 -1.134 27.160 1.00 91.56 232 ASP A N 1
ATOM 1838 C CA . ASP A 1 232 ? 23.061 -1.621 28.500 1.00 91.56 232 ASP A CA 1
ATOM 1839 C C . ASP A 1 232 ? 23.808 -2.922 28.821 1.00 91.56 232 ASP A C 1
ATOM 1841 O O . ASP A 1 232 ? 24.342 -3.066 29.919 1.00 91.56 232 ASP A O 1
ATOM 1845 N N . GLN A 1 233 ? 23.932 -3.830 27.845 1.00 88.94 233 GLN A N 1
ATOM 1846 C CA . GLN A 1 233 ? 24.735 -5.052 27.979 1.00 88.94 233 GLN A CA 1
ATOM 1847 C C . GLN A 1 233 ? 26.212 -4.742 28.233 1.00 88.94 233 GLN A C 1
ATOM 1849 O O . GLN A 1 233 ? 26.794 -5.289 29.162 1.00 88.94 233 GLN A O 1
ATOM 1854 N N . LEU A 1 234 ? 26.796 -3.814 27.469 1.00 85.62 234 LEU A N 1
ATOM 1855 C CA . LEU A 1 234 ? 28.192 -3.398 27.647 1.00 85.62 234 LEU A CA 1
ATOM 1856 C C . LEU A 1 234 ? 28.453 -2.746 29.014 1.00 85.62 234 LEU A C 1
ATOM 1858 O O . LEU A 1 234 ? 29.568 -2.814 29.515 1.00 85.62 234 LEU A O 1
ATOM 1862 N N . ARG A 1 235 ? 27.447 -2.105 29.621 1.00 86.06 235 ARG A N 1
ATOM 1863 C CA . ARG A 1 235 ? 27.550 -1.541 30.980 1.00 86.06 235 ARG A CA 1
ATOM 1864 C C . ARG A 1 235 ? 27.381 -2.593 32.074 1.00 86.06 235 ARG A C 1
ATOM 1866 O O . ARG A 1 235 ? 27.910 -2.409 33.166 1.00 86.06 235 ARG A O 1
ATOM 1873 N N . ALA A 1 236 ? 26.601 -3.636 31.803 1.00 84.44 236 ALA A N 1
ATOM 1874 C CA . ALA A 1 236 ? 26.321 -4.716 32.742 1.00 84.44 236 ALA A CA 1
ATOM 1875 C C . ALA A 1 236 ? 27.412 -5.798 32.762 1.00 84.44 236 ALA A C 1
ATOM 1877 O O . ALA A 1 236 ? 27.441 -6.578 33.709 1.00 84.44 236 ALA A O 1
ATOM 1878 N N . ASP A 1 237 ? 28.283 -5.848 31.750 1.00 74.25 237 ASP A N 1
ATOM 1879 C CA . ASP A 1 237 ? 29.416 -6.771 31.685 1.00 74.25 237 ASP A CA 1
ATOM 1880 C C . ASP A 1 237 ? 30.627 -6.182 32.438 1.00 74.25 237 ASP A C 1
ATOM 1882 O O . ASP A 1 237 ? 31.244 -5.217 31.967 1.00 74.25 237 ASP A O 1
ATOM 1886 N N . PRO A 1 238 ? 30.965 -6.672 33.647 1.00 63.81 238 PRO A N 1
ATOM 1887 C CA . PRO A 1 238 ? 32.137 -6.195 34.356 1.00 63.81 238 PRO A CA 1
ATOM 1888 C C . PRO A 1 238 ? 33.387 -6.650 33.601 1.00 63.81 238 PRO A C 1
ATOM 1890 O O . PRO A 1 238 ? 33.584 -7.842 33.375 1.00 63.81 238 PRO A O 1
ATOM 1893 N N . ALA A 1 239 ? 34.266 -5.702 33.261 1.00 63.47 239 ALA A N 1
ATOM 1894 C CA . ALA A 1 239 ? 35.582 -6.018 32.715 1.00 63.47 239 ALA A CA 1
ATOM 1895 C C . ALA A 1 239 ? 36.248 -7.134 33.548 1.00 63.47 239 ALA A C 1
ATOM 1897 O O . ALA A 1 239 ? 36.177 -7.085 34.785 1.00 63.47 239 ALA A O 1
ATOM 1898 N N . PRO A 1 240 ? 36.892 -8.134 32.915 1.00 56.19 240 PRO A N 1
ATOM 1899 C CA . PRO A 1 240 ? 37.549 -9.202 33.647 1.00 56.19 240 PRO A CA 1
ATOM 1900 C C . PRO A 1 240 ? 38.558 -8.579 34.610 1.00 56.19 240 PRO A C 1
ATOM 1902 O O . PRO A 1 240 ? 39.479 -7.871 34.197 1.00 56.19 240 PRO A O 1
ATOM 1905 N N . LYS A 1 241 ? 38.367 -8.817 35.912 1.00 57.78 241 LYS A N 1
ATOM 1906 C CA . LYS A 1 241 ? 39.362 -8.459 36.920 1.00 57.78 241 LYS A CA 1
ATOM 1907 C C . LYS A 1 241 ? 40.610 -9.274 36.605 1.00 57.78 241 LYS A C 1
ATOM 1909 O O . LYS A 1 241 ? 40.653 -10.464 36.905 1.00 57.78 241 LYS A O 1
ATOM 1914 N N . MET A 1 242 ? 41.607 -8.647 35.983 1.00 53.19 242 MET A N 1
ATOM 1915 C CA . MET A 1 242 ? 42.952 -9.206 35.939 1.00 53.19 242 MET A CA 1
ATOM 1916 C C . MET A 1 242 ? 43.421 -9.314 37.389 1.00 53.19 242 MET A C 1
ATOM 1918 O O . MET A 1 242 ? 43.714 -8.308 38.034 1.00 53.19 242 MET A O 1
ATOM 1922 N N . GLY A 1 243 ? 43.374 -10.532 37.929 1.00 67.69 243 GLY A N 1
ATOM 1923 C CA . GLY A 1 243 ? 43.940 -10.832 39.234 1.00 67.69 243 GLY A CA 1
ATOM 1924 C C . GLY A 1 243 ? 45.436 -10.510 39.222 1.00 67.69 243 GLY A C 1
ATOM 1925 O O . GLY A 1 243 ? 46.071 -10.640 38.170 1.00 67.69 243 GLY A O 1
ATOM 1926 N N . PRO A 1 244 ? 46.005 -10.055 40.349 1.00 66.81 244 PRO A N 1
ATOM 1927 C CA . PRO A 1 244 ? 47.434 -9.800 40.417 1.00 66.81 244 PRO A CA 1
ATOM 1928 C C . PRO A 1 244 ? 48.206 -11.090 40.087 1.00 66.81 244 PRO A C 1
ATOM 1930 O O . PRO A 1 244 ? 47.748 -12.177 40.456 1.00 66.81 244 PRO A O 1
ATOM 1933 N N . PRO A 1 245 ? 49.350 -10.992 39.387 1.00 62.41 245 PRO A N 1
ATOM 1934 C CA . PRO A 1 245 ? 50.162 -12.157 39.066 1.00 62.41 245 PRO A CA 1
ATOM 1935 C C . PRO A 1 245 ? 50.576 -12.870 40.355 1.00 62.41 245 PRO A C 1
ATOM 1937 O O . PRO A 1 245 ? 51.014 -12.233 41.316 1.00 62.41 245 PRO A O 1
ATOM 1940 N N . SER A 1 246 ? 50.402 -14.191 40.377 1.00 63.31 246 SER A N 1
ATOM 1941 C CA . SER A 1 246 ? 50.823 -15.036 41.492 1.00 63.31 246 SER A CA 1
ATOM 1942 C C . SER A 1 246 ? 52.340 -14.911 41.685 1.00 63.31 246 SER A C 1
ATOM 1944 O O . SER A 1 246 ? 53.072 -15.030 40.699 1.00 63.31 246 SER A O 1
ATOM 1946 N N . PRO A 1 247 ? 52.823 -14.642 42.911 1.00 65.62 247 PRO A N 1
ATOM 1947 C CA . PRO A 1 247 ? 54.254 -14.617 43.180 1.00 65.62 247 PRO A CA 1
ATOM 1948 C C . PRO A 1 247 ? 54.859 -16.031 43.061 1.00 65.62 247 PRO A C 1
ATOM 1950 O O . PRO A 1 247 ? 54.118 -17.009 43.199 1.00 65.62 247 PRO A O 1
ATOM 1953 N N . PRO A 1 248 ? 56.171 -16.116 42.767 1.00 67.38 248 PRO A N 1
ATOM 1954 C CA . PRO A 1 248 ? 56.884 -17.362 42.479 1.00 67.38 248 PRO A CA 1
ATOM 1955 C C . PRO A 1 248 ? 56.985 -18.314 43.674 1.00 67.38 248 PRO A C 1
ATOM 1957 O O . PRO A 1 248 ? 57.049 -17.824 44.826 1.00 67.38 248 PRO A O 1
#

Foldseek 3Di:
DDDPPLLPQDLQLLLLLLLLLADAPVQPQQEGNPVNLVVLLVSLVVGDVNFFQDDPVPPDVVSVVLVVLQVVLQPDPDPPGARFFQADPSCVGTDGNNLVNLLVLLVCLLPVLCVVLLPPQDPPPDGDDPVSVVLNLLSLQLCQQDDAQVRSCVVNVDGRPGRHHHPSSGSSSSSNHQLNDLVSLVSSLVSQVVVDDVPDHRSNNSSSVSSNVSNVVVVVVVVVVVVVVVVVVVVVDDDPPPDPDDDD

Mean predicted aligned error: 8.19 Å

Radius of gyration: 23.29 Å; Cα contacts (8 Å, |Δi|>4): 264; chains: 1; bounding box: 88×40×74 Å

pLDDT: mean 86.46, std 11.6, range [32.72, 97.94]